Protein AF-0000000075261662 (afdb_homodimer)

pLDDT: mean 90.04, std 18.65, range [27.53, 98.94]

Foldseek 3Di:
DLVVVVLLVQLQVLLPAAQADDPVSLVVVQVVLLVCLVPPPDDVSSVVLNVVCVVVPADRRGSLRRNLSSLVSVQVVCVVVVHDRDDSVVSSVVRHPPDPDPPPVPPPVPPDD/DLVVVVLLVQLQVLLPAAQADDPVSLVVVQVVLLVCLVPPPDDVSSVVLNVVCVVVPADRRGSLRRNLSSLVSVQVVCVVVVHDRDDSPVSSVVRHPPDPDPPPVPPPPPPDD

Radius of gyration: 19.06 Å; Cα contacts (8 Å, |Δi|>4): 257; chains: 2; bounding box: 36×75×56 Å

Structure (mmCIF, N/CA/C/O backbone):
data_AF-0000000075261662-model_v1
#
loop_
_entity.id
_entity.type
_entity.pdbx_description
1 polymer 'Sulfhydryl oxidase'
#
loop_
_atom_site.group_PDB
_atom_site.id
_atom_site.type_symbol
_atom_site.label_atom_id
_atom_site.label_alt_id
_atom_site.label_comp_id
_atom_site.label_asym_id
_atom_site.label_entity_id
_atom_site.label_seq_id
_atom_site.pdbx_PDB_ins_code
_atom_site.Cartn_x
_atom_site.Cartn_y
_atom_site.Cartn_z
_atom_site.occupancy
_atom_site.B_iso_or_equiv
_atom_site.auth_seq_id
_atom_site.auth_comp_id
_atom_site.auth_asym_id
_atom_site.auth_atom_id
_atom_site.pdbx_PDB_model_num
ATOM 1 N N . GLU A 1 1 ? -12.969 -5.566 0.083 1 89.44 1 GLU A N 1
ATOM 2 C CA . GLU A 1 1 ? -12.547 -5.535 -1.314 1 89.44 1 GLU A CA 1
ATOM 3 C C . GLU A 1 1 ? -11.18 -4.879 -1.464 1 89.44 1 GLU A C 1
ATOM 5 O O . GLU A 1 1 ? -10.852 -3.939 -0.736 1 89.44 1 GLU A O 1
ATOM 10 N N . LEU A 1 2 ? -10.383 -5.406 -2.322 1 93.06 2 LEU A N 1
ATOM 11 C CA . LEU A 1 2 ? -9.008 -4.977 -2.557 1 93.06 2 LEU A CA 1
ATOM 12 C C . LEU A 1 2 ? -8.945 -3.477 -2.814 1 93.06 2 LEU A C 1
ATOM 14 O O . LEU A 1 2 ? -8.172 -2.762 -2.17 1 93.06 2 LEU A O 1
ATOM 18 N N . GLY A 1 3 ? -9.797 -3.004 -3.729 1 94.19 3 GLY A N 1
ATOM 19 C CA . GLY A 1 3 ? -9.805 -1.594 -4.082 1 94.19 3 GLY A CA 1
ATOM 20 C C . GLY A 1 3 ? -10.016 -0.679 -2.891 1 94.19 3 GLY A C 1
ATOM 21 O O . GLY A 1 3 ? -9.242 0.261 -2.68 1 94.19 3 GLY A O 1
ATOM 22 N N . ARG A 1 4 ? -10.992 -0.943 -2.143 1 93.94 4 ARG A N 1
ATOM 23 C CA . ARG A 1 4 ? -11.32 -0.12 -0.983 1 93.94 4 ARG A CA 1
ATOM 24 C C . ARG A 1 4 ? -10.188 -0.145 0.039 1 93.94 4 ARG A C 1
ATOM 26 O O . ARG A 1 4 ? -9.836 0.89 0.607 1 93.94 4 ARG A O 1
ATOM 33 N N . ALA A 1 5 ? -9.695 -1.295 0.311 1 95.25 5 ALA A N 1
ATOM 34 C CA . ALA A 1 5 ? -8.586 -1.427 1.25 1 95.25 5 ALA A CA 1
ATOM 35 C C . ALA A 1 5 ? -7.371 -0.628 0.781 1 95.25 5 ALA A C 1
ATOM 37 O O . ALA A 1 5 ? -6.734 0.069 1.574 1 95.25 5 ALA A O 1
ATOM 38 N N . THR A 1 6 ? -7.078 -0.679 -0.487 1 97.5 6 THR A N 1
ATOM 39 C CA . THR A 1 6 ? -5.906 -0.022 -1.056 1 97.5 6 THR A CA 1
ATOM 40 C C . THR A 1 6 ? -6.055 1.496 -0.992 1 97.5 6 THR A C 1
ATOM 42 O O . THR A 1 6 ? -5.125 2.199 -0.595 1 97.5 6 THR A O 1
ATOM 45 N N . TRP A 1 7 ? -7.227 2.012 -1.305 1 97.69 7 TRP A N 1
ATOM 46 C CA . TRP A 1 7 ? -7.445 3.453 -1.262 1 97.69 7 TRP A CA 1
ATOM 47 C C . TRP A 1 7 ? -7.359 3.975 0.169 1 97.69 7 TRP A C 1
ATOM 49 O O . TRP A 1 7 ? -6.816 5.055 0.41 1 97.69 7 TRP A O 1
ATOM 59 N N . LYS A 1 8 ? -7.941 3.211 1.085 1 96.44 8 LYS A N 1
ATOM 60 C CA . LYS A 1 8 ? -7.832 3.605 2.486 1 96.44 8 LYS A CA 1
ATOM 61 C C . LYS A 1 8 ? -6.371 3.756 2.902 1 96.44 8 LYS A C 1
ATOM 63 O O . LYS A 1 8 ? -6.004 4.73 3.559 1 96.44 8 LYS A O 1
ATOM 68 N N . PHE A 1 9 ? -5.539 2.836 2.578 1 97.5 9 PHE A N 1
ATOM 69 C CA . PHE A 1 9 ? -4.113 2.875 2.889 1 97.5 9 PHE A CA 1
ATOM 70 C C . PHE A 1 9 ? -3.455 4.094 2.25 1 97.5 9 PHE A C 1
ATOM 72 O O . PHE A 1 9 ? -2.781 4.867 2.932 1 97.5 9 PHE A O 1
ATOM 79 N N . LEU A 1 10 ? -3.697 4.258 0.954 1 98.56 10 LEU A N 1
ATOM 80 C CA . LEU A 1 10 ? -3.023 5.32 0.217 1 98.56 10 LEU A CA 1
ATOM 81 C C . LEU A 1 10 ? -3.438 6.691 0.74 1 98.56 10 LEU A C 1
ATOM 83 O O . LEU A 1 10 ? -2.588 7.562 0.956 1 98.56 10 LEU A O 1
ATOM 87 N N . HIS A 1 11 ? -4.734 6.906 0.949 1 98.38 11 HIS A N 1
ATOM 88 C CA . HIS A 1 11 ? -5.199 8.203 1.438 1 98.38 11 HIS A CA 1
ATOM 89 C C . HIS A 1 11 ? -4.684 8.477 2.846 1 98.38 11 HIS A C 1
ATOM 91 O O . HIS A 1 11 ? -4.348 9.609 3.178 1 98.38 11 HIS A O 1
ATOM 97 N N . THR A 1 12 ? -4.691 7.488 3.699 1 97.88 12 THR A N 1
ATOM 98 C CA . THR A 1 12 ? -4.16 7.672 5.047 1 97.88 12 THR A CA 1
ATOM 99 C C . THR A 1 12 ? -2.674 8.016 4.996 1 97.88 12 THR A C 1
ATOM 101 O O . THR A 1 12 ? -2.207 8.883 5.742 1 97.88 12 THR A O 1
ATOM 104 N N . MET A 1 13 ? -1.946 7.305 4.176 1 98.19 13 MET A N 1
ATOM 105 C CA . MET A 1 13 ? -0.528 7.605 4.004 1 98.19 13 MET A CA 1
ATOM 106 C C . MET A 1 13 ? -0.323 9.07 3.623 1 98.19 13 MET A C 1
ATOM 108 O O . MET A 1 13 ? 0.539 9.75 4.188 1 98.19 13 MET A O 1
ATOM 112 N N . MET A 1 14 ? -1.147 9.555 2.67 1 98.5 14 MET A N 1
ATOM 113 C CA . MET A 1 14 ? -1.02 10.945 2.258 1 98.5 14 MET A CA 1
ATOM 114 C C . MET A 1 14 ? -1.381 11.891 3.404 1 98.5 14 MET A C 1
ATOM 116 O O . MET A 1 14 ? -0.777 12.953 3.553 1 98.5 14 MET A O 1
ATOM 120 N N . ALA A 1 15 ? -2.34 11.484 4.184 1 97.31 15 ALA A N 1
ATOM 121 C CA . ALA A 1 15 ? -2.814 12.32 5.281 1 97.31 15 ALA A CA 1
ATOM 122 C C . ALA A 1 15 ? -1.746 12.469 6.359 1 97.31 15 ALA A C 1
ATOM 124 O O . ALA A 1 15 ? -1.813 13.375 7.191 1 97.31 15 ALA A O 1
ATOM 125 N N . ARG A 1 16 ? -0.769 11.594 6.336 1 96.81 16 ARG A N 1
ATOM 126 C CA . ARG A 1 16 ? 0.278 11.625 7.352 1 96.81 16 ARG A CA 1
ATOM 127 C C . ARG A 1 16 ? 1.611 12.055 6.754 1 96.81 16 ARG A C 1
ATOM 129 O O . ARG A 1 16 ? 2.639 12.039 7.434 1 96.81 16 ARG A O 1
ATOM 136 N N . TYR A 1 17 ? 1.586 12.352 5.465 1 97.38 17 TYR A N 1
ATOM 137 C CA . TYR A 1 17 ? 2.758 12.883 4.781 1 97.38 17 TYR A CA 1
ATOM 138 C C . TYR A 1 17 ? 3.168 14.227 5.375 1 97.38 17 TYR A C 1
ATOM 140 O O . TYR A 1 17 ? 2.318 15.008 5.812 1 97.38 17 TYR A O 1
ATOM 148 N N . PRO A 1 18 ? 4.5 14.477 5.426 1 97.38 18 PRO A N 1
ATOM 149 C CA . PRO A 1 18 ? 4.941 15.742 6.027 1 97.38 18 PRO A CA 1
ATOM 150 C C . PRO A 1 18 ? 4.355 16.969 5.324 1 97.38 18 PRO A C 1
ATOM 152 O O . PRO A 1 18 ? 4.219 16.969 4.102 1 97.38 18 PRO A O 1
ATOM 155 N N . GLU A 1 19 ? 4.082 18 6.102 1 97.88 19 GLU A N 1
ATOM 156 C CA . GLU A 1 19 ? 3.627 19.266 5.531 1 97.88 19 GLU A CA 1
ATOM 157 C C . GLU A 1 19 ? 4.703 19.891 4.652 1 97.88 19 GLU A C 1
ATOM 159 O O . GLU A 1 19 ? 4.398 20.5 3.629 1 97.88 19 GLU A O 1
ATOM 164 N N . LYS A 1 20 ? 5.926 19.812 5.18 1 98.38 20 LYS A N 1
ATOM 165 C CA . LYS A 1 20 ? 7.105 20.297 4.469 1 98.38 20 LYS A CA 1
ATOM 166 C C . LYS A 1 20 ? 8.133 19.188 4.281 1 98.38 20 LYS A C 1
ATOM 168 O O . LYS A 1 20 ? 9.141 19.141 4.988 1 98.38 20 LYS A O 1
ATOM 173 N N . PRO A 1 21 ? 7.922 18.406 3.248 1 98.56 21 PRO A N 1
ATOM 174 C CA . PRO A 1 21 ? 8.812 17.266 3.043 1 98.56 21 PRO A CA 1
ATOM 175 C C . PRO A 1 21 ? 10.211 17.672 2.576 1 98.56 21 PRO A C 1
ATOM 177 O O . PRO A 1 21 ? 10.352 18.656 1.85 1 98.56 21 PRO A O 1
ATOM 180 N N . SER A 1 22 ? 11.156 16.922 3.02 1 98.56 22 SER A N 1
ATOM 181 C CA . SER A 1 22 ? 12.508 17.062 2.484 1 98.56 22 SER A CA 1
ATOM 182 C C . SER A 1 22 ? 12.594 16.531 1.055 1 98.56 22 SER A C 1
ATOM 184 O O . SER A 1 22 ? 11.648 15.914 0.56 1 98.56 22 SER A O 1
ATOM 186 N N . LYS A 1 23 ? 13.734 16.812 0.424 1 98.56 23 LYS A N 1
ATOM 187 C CA . LYS A 1 23 ? 13.961 16.281 -0.922 1 98.56 23 LYS A CA 1
ATOM 188 C C . LYS A 1 23 ? 13.891 14.766 -0.945 1 98.56 23 LYS A C 1
ATOM 190 O O . LYS A 1 23 ? 13.352 14.172 -1.882 1 98.56 23 LYS A O 1
ATOM 195 N N . GLU A 1 24 ? 14.414 14.156 0.052 1 98.44 24 GLU A N 1
ATOM 196 C CA . GLU A 1 24 ? 14.43 12.703 0.135 1 98.44 24 GLU A CA 1
ATOM 197 C C . GLU A 1 24 ? 13.016 12.148 0.308 1 98.44 24 GLU A C 1
ATOM 199 O O . GLU A 1 24 ? 12.656 11.141 -0.302 1 98.44 24 GLU A O 1
ATOM 204 N N . GLU A 1 25 ? 12.273 12.797 1.135 1 98.44 25 GLU A N 1
ATOM 205 C CA . GLU A 1 25 ? 10.891 12.375 1.347 1 98.44 25 GLU A CA 1
ATOM 206 C C . GLU A 1 25 ? 10.07 12.523 0.07 1 98.44 25 GLU A C 1
ATOM 208 O O . GLU A 1 25 ? 9.234 11.672 -0.241 1 98.44 25 GLU A O 1
ATOM 213 N N . ARG A 1 26 ? 10.273 13.547 -0.655 1 98.81 26 ARG A N 1
ATOM 214 C CA . ARG A 1 26 ? 9.594 13.773 -1.925 1 98.81 26 ARG A CA 1
ATOM 215 C C . ARG A 1 26 ? 9.914 12.672 -2.928 1 98.81 26 ARG A C 1
ATOM 217 O O . ARG A 1 26 ? 9.016 12.141 -3.584 1 98.81 26 ARG A O 1
ATOM 224 N N . LYS A 1 27 ? 11.164 12.375 -3.004 1 98.81 27 LYS A N 1
ATOM 225 C CA . LYS A 1 27 ? 11.586 11.305 -3.902 1 98.81 27 LYS A CA 1
ATOM 226 C C . LYS A 1 27 ? 10.992 9.969 -3.482 1 98.81 27 LYS A C 1
ATOM 228 O O . LYS A 1 27 ? 10.594 9.164 -4.332 1 98.81 27 LYS A O 1
ATOM 233 N N . SER A 1 28 ? 11.016 9.703 -2.176 1 98.69 28 SER A N 1
ATOM 234 C CA . SER A 1 28 ? 10.477 8.445 -1.66 1 98.69 28 SER A CA 1
ATOM 235 C C . SER A 1 28 ? 9.008 8.281 -2.031 1 98.69 28 SER A C 1
ATOM 237 O O . SER A 1 28 ? 8.586 7.211 -2.477 1 98.69 28 SER A O 1
ATOM 239 N N . LEU A 1 29 ? 8.219 9.336 -1.871 1 98.88 29 LEU A N 1
ATOM 240 C CA . LEU A 1 29 ? 6.805 9.25 -2.201 1 98.88 29 LEU A CA 1
ATOM 241 C C . LEU A 1 29 ? 6.605 9.055 -3.701 1 98.88 29 LEU A C 1
ATOM 243 O O . LEU A 1 29 ? 5.781 8.234 -4.121 1 98.88 29 LEU A O 1
ATOM 247 N N . HIS A 1 30 ? 7.328 9.805 -4.484 1 98.88 30 HIS A N 1
ATOM 248 C CA . HIS A 1 30 ? 7.25 9.641 -5.93 1 98.88 30 HIS A CA 1
ATOM 249 C C . HIS A 1 30 ? 7.566 8.203 -6.344 1 98.88 30 HIS A C 1
ATOM 251 O O . HIS A 1 30 ? 6.785 7.578 -7.066 1 98.88 30 HIS A O 1
ATOM 257 N N . ASP A 1 31 ? 8.688 7.734 -5.91 1 98.88 31 ASP A N 1
ATOM 258 C CA . ASP A 1 31 ? 9.117 6.395 -6.285 1 98.88 31 ASP A CA 1
ATOM 259 C C . ASP A 1 31 ? 8.125 5.34 -5.801 1 98.88 31 ASP A C 1
ATOM 261 O O . ASP A 1 31 ? 7.848 4.371 -6.508 1 98.88 31 ASP A O 1
ATOM 265 N N . PHE A 1 32 ? 7.594 5.492 -4.594 1 98.88 32 PHE A N 1
ATOM 266 C CA . PHE A 1 32 ? 6.617 4.566 -4.035 1 98.88 32 PHE A CA 1
ATOM 267 C C . PHE A 1 32 ? 5.395 4.461 -4.941 1 98.88 32 PHE A C 1
ATOM 269 O O . PHE A 1 32 ? 4.961 3.355 -5.277 1 98.88 32 PHE A O 1
ATOM 276 N N . MET A 1 33 ? 4.93 5.582 -5.395 1 98.94 33 MET A N 1
ATOM 277 C CA . MET A 1 33 ? 3.715 5.582 -6.199 1 98.94 33 MET A CA 1
ATOM 278 C C . MET A 1 33 ? 3.977 4.992 -7.582 1 98.94 33 MET A C 1
ATOM 280 O O . MET A 1 33 ? 3.109 4.328 -8.156 1 98.94 33 MET A O 1
ATOM 284 N N . MET A 1 34 ? 5.145 5.266 -8.117 1 98.69 34 MET A N 1
ATOM 285 C CA . MET A 1 34 ? 5.48 4.676 -9.406 1 98.69 34 MET A CA 1
ATOM 286 C C . MET A 1 34 ? 5.574 3.158 -9.305 1 98.69 34 MET A C 1
ATOM 288 O O . MET A 1 34 ? 5.055 2.441 -10.164 1 98.69 34 MET A O 1
ATOM 292 N N . LEU A 1 35 ? 6.23 2.682 -8.289 1 98.62 35 LEU A N 1
ATOM 293 C CA . LEU A 1 35 ? 6.324 1.242 -8.07 1 98.62 35 LEU A CA 1
ATOM 294 C C . LEU A 1 35 ? 4.953 0.646 -7.777 1 98.62 35 LEU A C 1
ATOM 296 O O . LEU A 1 35 ? 4.629 -0.445 -8.25 1 98.62 35 LEU A O 1
ATOM 300 N N . PHE A 1 36 ? 4.156 1.356 -6.984 1 98.75 36 PHE A N 1
ATOM 301 C CA . PHE A 1 36 ? 2.797 0.929 -6.68 1 98.75 36 PHE A CA 1
ATOM 302 C C . PHE A 1 36 ? 2.02 0.654 -7.961 1 98.75 36 PHE A C 1
ATOM 304 O O . PHE A 1 36 ? 1.341 -0.369 -8.078 1 98.75 36 PHE A O 1
ATOM 311 N N . SER A 1 37 ? 2.113 1.527 -8.922 1 98.31 37 SER A N 1
ATOM 312 C CA . SER A 1 37 ? 1.353 1.417 -10.164 1 98.31 37 SER A CA 1
ATOM 313 C C . SER A 1 37 ? 1.759 0.178 -10.953 1 98.31 37 SER A C 1
ATOM 315 O O . SER A 1 37 ? 0.969 -0.352 -11.742 1 98.31 37 SER A O 1
ATOM 317 N N . THR A 1 38 ? 2.934 -0.318 -10.727 1 97.06 38 THR A N 1
ATOM 318 C CA . THR A 1 38 ? 3.439 -1.485 -11.445 1 97.06 38 THR A CA 1
ATOM 319 C C . THR A 1 38 ? 3.096 -2.77 -10.695 1 97.06 38 THR A C 1
ATOM 321 O O . THR A 1 38 ? 2.896 -3.818 -11.312 1 97.06 38 THR A O 1
ATOM 324 N N . LEU A 1 39 ? 3 -2.688 -9.398 1 97.75 39 LEU A N 1
ATOM 325 C CA . LEU A 1 39 ? 2.926 -3.881 -8.562 1 97.75 39 LEU A CA 1
ATOM 326 C C . LEU A 1 39 ? 1.497 -4.129 -8.094 1 97.75 39 LEU A C 1
ATOM 328 O O . LEU A 1 39 ? 1.208 -5.164 -7.492 1 97.75 39 LEU A O 1
ATOM 332 N N . TYR A 1 40 ? 0.544 -3.162 -8.375 1 97.94 40 TYR A N 1
ATOM 333 C CA . TYR A 1 40 ? -0.84 -3.367 -7.965 1 97.94 40 TYR A CA 1
ATOM 334 C C . TYR A 1 40 ? -1.39 -4.672 -8.531 1 97.94 40 TYR A C 1
ATOM 336 O O . TYR A 1 40 ? -1.148 -5 -9.695 1 97.94 40 TYR A O 1
ATOM 344 N N . PRO A 1 41 ? -2.102 -5.426 -7.801 1 96.19 41 PRO A N 1
ATOM 345 C CA . PRO A 1 41 ? -2.369 -6.836 -8.094 1 96.19 41 PRO A CA 1
ATOM 346 C C . PRO A 1 41 ? -3.461 -7.023 -9.148 1 96.19 41 PRO A C 1
ATOM 348 O O . PRO A 1 41 ? -3.713 -8.148 -9.586 1 96.19 41 PRO A O 1
ATOM 351 N N . CYS A 1 42 ? -4.051 -6.133 -9.641 1 94.31 42 CYS A N 1
ATOM 352 C CA . CYS A 1 42 ? -5.008 -6.219 -10.734 1 94.31 42 CYS A CA 1
ATOM 353 C C . CYS A 1 42 ? -4.398 -5.715 -12.031 1 94.31 42 CYS A C 1
ATOM 355 O O . CYS A 1 42 ? -4.141 -4.52 -12.18 1 94.31 42 CYS A O 1
ATOM 357 N N . GLY A 1 43 ? -4.199 -6.617 -12.938 1 92.38 43 GLY A N 1
ATOM 358 C CA . GLY A 1 43 ? -3.457 -6.305 -14.148 1 92.38 43 GLY A CA 1
ATOM 359 C C . GLY A 1 43 ? -4.023 -5.117 -14.906 1 92.38 43 GLY A C 1
ATOM 360 O O . GLY A 1 43 ? -3.318 -4.137 -15.156 1 92.38 43 GLY A O 1
ATOM 361 N N . GLU A 1 44 ? -5.293 -5.184 -15.227 1 94.31 44 GLU A N 1
ATOM 362 C CA . GLU A 1 44 ? -5.902 -4.098 -15.992 1 94.31 44 GLU A CA 1
ATOM 363 C C . GLU A 1 44 ? -5.957 -2.811 -15.172 1 94.31 44 GLU A C 1
ATOM 365 O O . GLU A 1 44 ? -5.828 -1.715 -15.719 1 94.31 44 GLU A O 1
ATOM 370 N N . CYS A 1 45 ? -6.152 -2.906 -13.859 1 96.12 45 CYS A N 1
ATOM 371 C CA . CYS A 1 45 ? -6.137 -1.747 -12.977 1 96.12 45 CYS A CA 1
ATOM 372 C C . CYS A 1 45 ? -4.754 -1.113 -12.93 1 96.12 45 CYS A C 1
ATOM 374 O O . CYS A 1 45 ? -4.621 0.108 -13.023 1 96.12 45 CYS A O 1
ATOM 376 N N . ALA A 1 46 ? -3.791 -1.971 -12.805 1 96.81 46 ALA A N 1
ATOM 377 C CA . ALA A 1 46 ? -2.406 -1.509 -12.758 1 96.81 46 ALA A CA 1
ATOM 378 C C . ALA A 1 46 ? -2.018 -0.79 -14.047 1 96.81 46 ALA A C 1
ATOM 380 O O . ALA A 1 46 ? -1.408 0.281 -14.008 1 96.81 46 ALA A O 1
ATOM 381 N N . ASN A 1 47 ? -2.375 -1.4 -15.117 1 97 47 ASN A N 1
ATOM 382 C CA . ASN A 1 47 ? -2.068 -0.796 -16.406 1 97 47 ASN A CA 1
ATOM 383 C C . ASN A 1 47 ? -2.725 0.573 -16.562 1 97 47 ASN A C 1
ATOM 385 O O . ASN A 1 47 ? -2.08 1.533 -16.984 1 97 47 ASN A O 1
ATOM 389 N N . HIS A 1 48 ? -3.951 0.602 -16.281 1 97.69 48 HIS A N 1
ATOM 390 C CA . HIS A 1 48 ? -4.668 1.87 -16.359 1 97.69 48 HIS A CA 1
ATOM 391 C C . HIS A 1 48 ? -4.043 2.912 -15.445 1 97.69 48 HIS A C 1
ATOM 393 O O . HIS A 1 48 ? -3.83 4.059 -15.852 1 97.69 48 HIS A O 1
ATOM 399 N N . PHE A 1 49 ? -3.779 2.57 -14.242 1 98.31 49 PHE A N 1
ATOM 400 C CA . PHE A 1 49 ? -3.25 3.516 -13.266 1 98.31 49 PHE A CA 1
ATOM 401 C C . PHE A 1 49 ? -1.846 3.963 -13.648 1 98.31 49 PHE A C 1
ATOM 403 O O . PHE A 1 49 ? -1.477 5.121 -13.438 1 98.31 49 PHE A O 1
ATOM 410 N N . ASN A 1 50 ? -1.073 3.031 -14.117 1 98.12 50 ASN A N 1
ATOM 411 C CA . ASN A 1 50 ? 0.269 3.377 -14.57 1 98.12 50 ASN A CA 1
ATOM 412 C C . ASN A 1 50 ? 0.234 4.441 -15.664 1 98.12 50 ASN A C 1
ATOM 414 O O . ASN A 1 50 ? 1.046 5.367 -15.664 1 98.12 50 ASN A O 1
ATOM 418 N N . LYS A 1 51 ? -0.636 4.324 -16.594 1 98.25 51 LYS A N 1
ATOM 419 C CA . LYS A 1 51 ? -0.791 5.34 -17.625 1 98.25 51 LYS A CA 1
ATOM 420 C C . LYS A 1 51 ? -1.185 6.684 -17.016 1 98.25 51 LYS A C 1
ATOM 422 O O . LYS A 1 51 ? -0.658 7.727 -17.422 1 98.25 51 LYS A O 1
ATOM 427 N N . LEU A 1 52 ? -2.092 6.668 -16.094 1 98.38 52 LEU A N 1
ATOM 428 C CA . LEU A 1 52 ? -2.553 7.883 -15.438 1 98.38 52 LEU A CA 1
ATOM 429 C C . LEU A 1 52 ? -1.396 8.602 -14.75 1 98.38 52 LEU A C 1
ATOM 431 O O . LEU A 1 52 ? -1.185 9.797 -1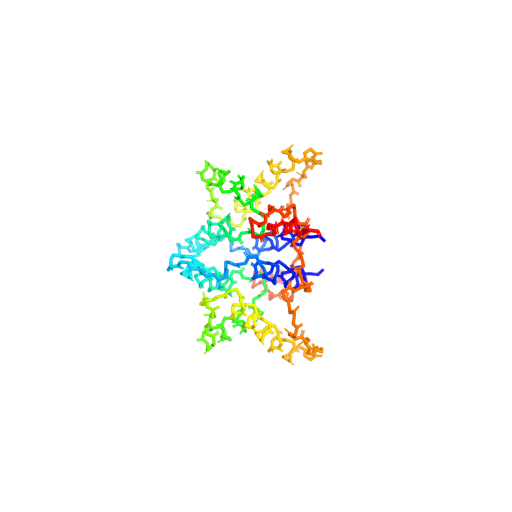4.961 1 98.38 52 LEU A O 1
ATOM 435 N N . ILE A 1 53 ? -0.625 7.863 -14 1 98.31 53 ILE A N 1
ATOM 436 C CA . ILE A 1 53 ? 0.372 8.508 -13.148 1 98.31 53 ILE A CA 1
ATOM 437 C C . ILE A 1 53 ? 1.567 8.938 -14 1 98.31 53 ILE A C 1
ATOM 439 O O . ILE A 1 53 ? 2.346 9.805 -13.586 1 98.31 53 ILE A O 1
ATOM 443 N N . THR A 1 54 ? 1.772 8.258 -15.102 1 98.31 54 THR A N 1
ATOM 444 C CA . THR A 1 54 ? 2.795 8.711 -16.047 1 98.31 54 THR A CA 1
ATOM 445 C C . THR A 1 54 ? 2.408 10.047 -16.672 1 98.31 54 THR A C 1
ATOM 447 O O . THR A 1 54 ? 3.266 10.898 -16.906 1 98.31 54 THR A O 1
ATOM 450 N N . THR A 1 55 ? 1.157 10.195 -16.953 1 98.5 55 THR A N 1
ATOM 451 C CA . THR A 1 55 ? 0.632 11.438 -17.516 1 98.5 55 THR A CA 1
ATOM 452 C C . THR A 1 55 ? 0.545 12.523 -16.453 1 98.5 55 THR A C 1
ATOM 454 O O . THR A 1 55 ? 0.814 13.695 -16.719 1 98.5 55 THR A O 1
ATOM 457 N N . TYR A 1 56 ? 0.139 12.172 -15.297 1 98.69 56 TYR A N 1
ATOM 458 C CA . TYR A 1 56 ? 0.002 13.055 -14.141 1 98.69 56 TYR A CA 1
ATOM 459 C C . TYR A 1 56 ? 0.836 12.562 -12.969 1 98.69 56 TYR A C 1
ATOM 461 O O . TYR A 1 56 ? 0.3 12 -12.016 1 98.69 56 TYR A O 1
ATOM 469 N N . PRO A 1 57 ? 2.074 12.898 -12.938 1 98.75 57 PRO A N 1
ATOM 470 C CA . PRO A 1 57 ? 2.955 12.336 -11.914 1 98.75 57 PRO A CA 1
ATOM 471 C C . PRO A 1 57 ? 2.584 12.789 -10.5 1 98.75 57 PRO A C 1
ATOM 473 O O . PRO A 1 57 ? 1.963 13.836 -10.328 1 98.75 57 PRO A O 1
ATOM 476 N N . PRO A 1 58 ? 2.992 12 -9.531 1 98.88 58 PRO A N 1
ATOM 477 C CA . PRO A 1 58 ? 2.684 12.352 -8.141 1 98.88 58 PRO A CA 1
ATOM 478 C C . PRO A 1 58 ? 3.156 13.758 -7.77 1 98.88 58 PRO A C 1
ATOM 480 O O . PRO A 1 58 ? 4.254 14.164 -8.156 1 98.88 58 PRO A O 1
ATOM 483 N N . GLN A 1 59 ? 2.326 14.461 -7.156 1 98.88 59 GLN A N 1
ATOM 484 C CA . GLN A 1 59 ? 2.699 15.75 -6.57 1 98.88 59 GLN A CA 1
ATOM 485 C C . GLN A 1 59 ? 3.17 15.578 -5.129 1 98.88 59 GLN A C 1
ATOM 487 O O . GLN A 1 59 ? 2.4 15.156 -4.262 1 98.88 59 GLN A O 1
ATOM 492 N N . THR A 1 60 ? 4.422 15.969 -4.809 1 98.88 60 THR A N 1
ATOM 493 C CA . THR A 1 60 ? 5.031 15.555 -3.553 1 98.88 60 THR A CA 1
ATOM 494 C C . THR A 1 60 ? 5.5 16.766 -2.748 1 98.88 60 THR A C 1
ATOM 496 O O . THR A 1 60 ? 6.242 16.609 -1.774 1 98.88 60 THR A O 1
ATOM 499 N N . SER A 1 61 ? 5.117 17.906 -3.189 1 98.75 61 SER A N 1
ATOM 500 C CA . SER A 1 61 ? 5.711 19.109 -2.631 1 98.75 61 SER A CA 1
ATOM 501 C C . SER A 1 61 ? 5.199 19.375 -1.219 1 98.75 61 SER A C 1
ATOM 503 O O . SER A 1 61 ? 5.805 20.141 -0.47 1 98.75 61 SER A O 1
ATOM 505 N N . SER A 1 62 ? 4.074 18.859 -0.829 1 98.56 62 SER A N 1
ATOM 506 C CA . SER A 1 62 ? 3.484 19.031 0.497 1 98.56 62 SER A CA 1
ATOM 507 C C . SER A 1 62 ? 2.428 17.953 0.763 1 98.56 62 SER A C 1
ATOM 509 O O . SER A 1 62 ? 1.974 17.281 -0.162 1 98.56 62 SER A O 1
ATOM 511 N N . ARG A 1 63 ? 2.031 17.844 2.037 1 98.06 63 ARG A N 1
ATOM 512 C CA . ARG A 1 63 ? 0.936 16.969 2.422 1 98.06 63 ARG A CA 1
ATOM 513 C C . ARG A 1 63 ? -0.339 17.312 1.657 1 98.06 63 ARG A C 1
ATOM 515 O O . ARG A 1 63 ? -1.018 16.422 1.143 1 98.06 63 ARG A O 1
ATOM 522 N N . PHE A 1 64 ? -0.651 18.578 1.605 1 98 64 PHE A N 1
ATOM 523 C CA . PHE A 1 64 ? -1.852 19.047 0.918 1 98 64 PHE A CA 1
ATOM 524 C C . PHE A 1 64 ? -1.812 18.656 -0.557 1 98 64 PHE A C 1
ATOM 526 O O . PHE A 1 64 ? -2.77 18.094 -1.081 1 98 64 PHE A O 1
ATOM 533 N N . SER A 1 65 ? -0.667 18.938 -1.217 1 98.62 65 SER A N 1
ATOM 534 C CA . SER A 1 65 ? -0.522 18.672 -2.643 1 98.62 65 SER A CA 1
ATOM 535 C C . SER A 1 65 ? -0.633 17.172 -2.926 1 98.62 65 SER A C 1
ATOM 537 O O . SER A 1 65 ? -1.299 16.766 -3.879 1 98.62 65 SER A O 1
ATOM 539 N N . ALA A 1 66 ? 0.041 16.422 -2.115 1 98.81 66 ALA A N 1
ATOM 540 C CA . ALA A 1 66 ? 0.02 14.969 -2.283 1 98.81 66 ALA A CA 1
ATOM 541 C C . ALA A 1 66 ? -1.39 14.414 -2.094 1 98.81 66 ALA A C 1
ATOM 543 O O . ALA A 1 66 ? -1.855 13.602 -2.893 1 98.81 66 ALA A O 1
ATOM 544 N N . SER A 1 67 ? -2.088 14.867 -1.093 1 98.69 67 SER A N 1
ATOM 545 C CA . SER A 1 67 ? -3.438 14.406 -0.786 1 98.69 67 SER A CA 1
ATOM 546 C C . SER A 1 67 ? -4.414 14.781 -1.896 1 98.69 67 SER A C 1
ATOM 548 O O . SER A 1 67 ? -5.238 13.961 -2.303 1 98.69 67 SER A O 1
ATOM 550 N N . GLN A 1 68 ? -4.328 15.977 -2.355 1 98.75 68 GLN A N 1
ATOM 551 C CA . GLN A 1 68 ? -5.211 16.422 -3.426 1 98.75 68 GLN A CA 1
ATOM 552 C C . GLN A 1 68 ? -4.941 15.664 -4.719 1 98.75 68 GLN A C 1
ATOM 554 O O . GLN A 1 68 ? -5.875 15.305 -5.441 1 98.75 68 GLN A O 1
ATOM 559 N N . TRP A 1 69 ? -3.668 15.508 -5.039 1 98.88 69 TRP A N 1
ATOM 560 C CA . TRP A 1 69 ? -3.297 14.734 -6.219 1 98.88 69 TRP A CA 1
ATOM 561 C C . TRP A 1 69 ? -3.895 13.336 -6.168 1 98.88 69 TRP A C 1
ATOM 563 O O . TRP A 1 69 ? -4.516 12.875 -7.133 1 98.88 69 TRP A O 1
ATOM 573 N N . LEU A 1 70 ? -3.705 12.648 -5.023 1 98.88 70 LEU A N 1
ATOM 574 C CA . LEU A 1 70 ? -4.215 11.281 -4.918 1 98.88 70 LEU A CA 1
ATOM 575 C C . LEU A 1 70 ? -5.734 11.258 -5.066 1 98.88 70 LEU A C 1
ATOM 577 O O . LEU A 1 70 ? -6.285 10.344 -5.688 1 98.88 70 LEU A O 1
ATOM 581 N N . CYS A 1 71 ? -6.414 12.188 -4.445 1 98.81 71 CYS A N 1
ATOM 582 C CA . CYS A 1 71 ? -7.867 12.266 -4.574 1 98.81 71 CYS A CA 1
ATOM 583 C C . CYS A 1 71 ? -8.273 12.445 -6.031 1 98.81 71 CYS A C 1
ATOM 585 O O . CYS A 1 71 ? -9.227 11.82 -6.496 1 98.81 71 CYS A O 1
ATOM 587 N N . ALA A 1 72 ? -7.582 13.281 -6.793 1 98.69 72 ALA A N 1
ATOM 588 C CA . ALA A 1 72 ? -7.867 13.477 -8.211 1 98.69 72 ALA A CA 1
ATOM 589 C C . ALA A 1 72 ? -7.668 12.18 -8.992 1 98.69 72 ALA A C 1
ATOM 591 O O . ALA A 1 72 ? -8.492 11.828 -9.844 1 98.69 72 ALA A O 1
ATOM 592 N N . MET A 1 73 ? -6.555 11.5 -8.734 1 98.69 73 MET A N 1
ATOM 593 C CA . MET A 1 73 ? -6.297 10.227 -9.398 1 98.69 73 MET A CA 1
ATOM 594 C C . MET A 1 73 ? -7.391 9.211 -9.07 1 98.69 73 MET A C 1
ATOM 596 O O . MET A 1 73 ? -7.836 8.469 -9.945 1 98.69 73 MET A O 1
ATOM 600 N N . HIS A 1 74 ? -7.789 9.148 -7.727 1 98.56 74 HIS A N 1
ATOM 601 C CA . HIS A 1 74 ? -8.875 8.273 -7.301 1 98.56 74 HIS A CA 1
ATOM 602 C C . HIS A 1 74 ? -10.148 8.555 -8.086 1 98.56 74 HIS A C 1
ATOM 604 O O . HIS A 1 74 ? -10.844 7.629 -8.508 1 98.56 74 HIS A O 1
ATOM 610 N N . ASN A 1 75 ? -10.445 9.805 -8.328 1 98.69 75 ASN A N 1
ATOM 611 C CA . ASN A 1 75 ? -11.648 10.195 -9.047 1 98.69 75 ASN A CA 1
ATOM 612 C C . ASN A 1 75 ? -11.547 9.844 -10.531 1 98.69 75 ASN A C 1
ATOM 614 O O . ASN A 1 75 ? -12.555 9.516 -11.164 1 98.69 75 ASN A O 1
ATOM 618 N N . LYS A 1 76 ? -10.367 9.953 -11.109 1 98.62 76 LYS A N 1
ATOM 619 C CA . LYS A 1 76 ? -10.211 9.5 -12.492 1 98.62 76 LYS A CA 1
ATOM 620 C C . LYS A 1 76 ? -10.492 8.008 -12.617 1 98.62 76 LYS A C 1
ATOM 622 O O . LYS A 1 76 ? -11.094 7.566 -13.602 1 98.62 76 LYS A O 1
ATOM 627 N N . VAL A 1 77 ? -10.039 7.219 -11.648 1 98.19 77 VAL A N 1
ATOM 628 C CA . VAL A 1 77 ? -10.328 5.789 -11.625 1 98.19 77 VAL A CA 1
ATOM 629 C C . VAL A 1 77 ? -11.828 5.574 -11.453 1 98.19 77 VAL A C 1
ATOM 631 O O . VAL A 1 77 ? -12.422 4.73 -12.125 1 98.19 77 VAL A O 1
ATOM 634 N N . ASN A 1 78 ? -12.477 6.355 -10.516 1 98.06 78 ASN A N 1
ATOM 635 C CA . ASN A 1 78 ? -13.922 6.273 -10.32 1 98.06 78 ASN A CA 1
ATOM 636 C C . ASN A 1 78 ? -14.68 6.555 -11.617 1 98.06 78 ASN A C 1
ATOM 638 O O . ASN A 1 78 ? -15.648 5.867 -11.938 1 98.06 78 ASN A O 1
ATOM 642 N N . GLU A 1 79 ? -14.289 7.547 -12.273 1 98.12 79 GLU A N 1
ATOM 643 C CA . GLU A 1 79 ? -14.93 7.895 -13.547 1 98.12 79 GLU A CA 1
ATOM 644 C C . GLU A 1 79 ? -14.875 6.73 -14.523 1 98.12 79 GLU A C 1
ATOM 646 O O . GLU A 1 79 ? -15.891 6.375 -15.133 1 98.12 79 GLU A O 1
ATOM 651 N N . ARG A 1 80 ? -13.727 6.191 -14.656 1 96.56 80 ARG A N 1
ATOM 652 C CA . ARG A 1 80 ? -13.555 5.047 -15.547 1 96.56 80 ARG A CA 1
ATOM 653 C C . ARG A 1 80 ? -14.477 3.898 -15.148 1 96.56 80 ARG A C 1
ATOM 655 O O . ARG A 1 80 ? -15.031 3.215 -16.016 1 96.56 80 ARG A O 1
ATOM 662 N N . LEU A 1 81 ? -14.664 3.627 -13.875 1 96.12 81 LEU A N 1
ATOM 663 C CA . LEU A 1 81 ? -15.445 2.51 -13.352 1 96.12 81 LEU A CA 1
ATOM 664 C C . LEU A 1 81 ? -16.906 2.9 -13.18 1 96.12 81 LEU A C 1
ATOM 666 O O . LEU A 1 81 ? -17.703 2.117 -12.656 1 96.12 81 LEU A O 1
ATOM 670 N N . LYS A 1 82 ? -17.266 4.164 -13.586 1 97.5 82 LYS A N 1
ATOM 671 C CA . LYS A 1 82 ? -18.625 4.688 -13.477 1 97.5 82 LYS A CA 1
ATOM 672 C C . LYS A 1 82 ? -19.094 4.68 -12.031 1 97.5 82 LYS A C 1
ATOM 674 O O . LYS A 1 82 ? -20.234 4.289 -11.75 1 97.5 82 LYS A O 1
ATOM 679 N N . LYS A 1 83 ? -18.203 4.945 -11.164 1 97.5 83 LYS A N 1
ATOM 680 C CA . LYS A 1 83 ? -18.5 5.133 -9.742 1 97.5 83 LYS A CA 1
ATOM 681 C C . LYS A 1 83 ? -18.641 6.609 -9.398 1 97.5 83 LYS A C 1
ATOM 683 O O . LYS A 1 83 ? -18.203 7.477 -10.164 1 97.5 83 LYS A O 1
ATOM 688 N N . PRO A 1 84 ? -19.234 6.906 -8.281 1 97.56 84 PRO A N 1
ATOM 689 C CA . PRO A 1 84 ? -19.406 8.312 -7.906 1 97.56 84 PRO A CA 1
ATOM 690 C C . PRO A 1 84 ? -18.094 9.023 -7.648 1 97.56 84 PRO A C 1
ATOM 692 O O . PRO A 1 84 ? -17.141 8.406 -7.137 1 97.56 84 PRO A O 1
ATOM 695 N N . ILE A 1 85 ? -18.109 10.242 -7.98 1 97.56 85 ILE A N 1
ATOM 696 C CA . ILE A 1 85 ? -16.953 11.086 -7.715 1 97.56 85 ILE A CA 1
ATOM 697 C C . ILE A 1 85 ? -16.844 11.359 -6.215 1 97.56 85 ILE A C 1
ATOM 699 O O . ILE A 1 85 ? -17.859 11.617 -5.555 1 97.56 85 ILE A O 1
ATOM 703 N N . PHE A 1 86 ? -15.68 11.234 -5.766 1 95.5 86 PHE A N 1
ATOM 704 C CA . PHE A 1 86 ? -15.391 11.484 -4.355 1 95.5 86 PHE A CA 1
ATOM 705 C C . PHE A 1 86 ? -15.086 12.953 -4.113 1 95.5 86 PHE A C 1
ATOM 707 O O . PHE A 1 86 ? -14.406 13.594 -4.918 1 95.5 86 PHE A O 1
ATOM 714 N N . ASP A 1 87 ? -15.648 13.578 -3.047 1 96.56 87 ASP A N 1
ATOM 715 C CA . ASP A 1 87 ? -15.375 14.961 -2.676 1 96.56 87 ASP A CA 1
ATOM 716 C C . ASP A 1 87 ? -13.992 15.094 -2.043 1 96.56 87 ASP A C 1
ATOM 718 O O . ASP A 1 87 ? -13.766 14.617 -0.928 1 96.56 87 ASP A O 1
ATOM 722 N N . CYS A 1 88 ? -13.102 15.812 -2.594 1 97.44 88 CYS A N 1
ATOM 723 C CA . CYS A 1 88 ? -11.711 15.914 -2.156 1 97.44 88 CYS A CA 1
ATOM 724 C C . CYS A 1 88 ? -11.555 17.016 -1.111 1 97.44 88 CYS A C 1
ATOM 726 O O . CYS A 1 88 ? -10.461 17.203 -0.57 1 97.44 88 CYS A O 1
ATOM 728 N N . ASN A 1 89 ? -12.625 17.703 -0.803 1 95.88 89 ASN A N 1
ATOM 729 C CA . ASN A 1 89 ? -12.531 18.734 0.225 1 95.88 89 ASN A CA 1
ATOM 730 C C . ASN A 1 89 ? -12.195 18.141 1.589 1 95.88 89 ASN A C 1
ATOM 732 O O . ASN A 1 89 ? -12.82 17.172 2.02 1 95.88 89 ASN A O 1
ATOM 736 N N . ASP A 1 90 ? -11.203 18.703 2.35 1 93.81 90 ASP A N 1
ATOM 737 C CA . ASP A 1 90 ? -10.75 18.25 3.662 1 93.81 90 ASP A CA 1
ATOM 738 C C . ASP A 1 90 ? -10.406 16.766 3.643 1 93.81 90 ASP A C 1
ATOM 740 O O . ASP A 1 90 ? -10.766 16.031 4.566 1 93.81 90 ASP A O 1
ATOM 744 N N . ILE A 1 91 ? -9.867 16.312 2.598 1 95.19 91 ILE A N 1
ATOM 745 C CA . ILE A 1 91 ? -9.594 14.898 2.34 1 95.19 91 ILE A CA 1
ATOM 746 C C . ILE A 1 91 ? -8.695 14.336 3.438 1 95.19 91 ILE A C 1
ATOM 748 O O . ILE A 1 91 ? -8.859 13.188 3.855 1 95.19 91 ILE A O 1
ATOM 752 N N . GLU A 1 92 ? -7.844 15.117 3.971 1 92.44 92 GLU A N 1
ATOM 753 C CA . GLU A 1 92 ? -6.93 14.648 5.008 1 92.44 92 GLU A CA 1
ATOM 754 C C . GLU A 1 92 ? -7.691 14.203 6.25 1 92.44 92 GLU A C 1
ATOM 756 O O . GLU A 1 92 ? -7.289 13.25 6.922 1 92.44 92 GLU A O 1
ATOM 761 N N . SER A 1 93 ? -8.789 14.898 6.52 1 92.81 93 SER A N 1
ATOM 762 C CA . SER A 1 93 ? -9.57 14.625 7.715 1 92.81 93 SER A CA 1
ATOM 763 C C . SER A 1 93 ? -10.453 13.398 7.523 1 92.81 93 SER A C 1
ATOM 765 O O . SER A 1 93 ? -10.953 12.828 8.5 1 92.81 93 SER A O 1
ATOM 767 N N . LYS A 1 94 ? -10.625 12.977 6.344 1 93.75 94 LYS A N 1
ATOM 768 C CA . LYS A 1 94 ? -11.516 11.867 6.02 1 93.75 94 LYS A CA 1
ATOM 769 C C . LYS A 1 94 ? -10.805 10.523 6.188 1 93.75 94 LYS A C 1
ATOM 771 O O . LYS A 1 94 ? -11.445 9.477 6.215 1 93.75 94 LYS A O 1
ATOM 776 N N . TYR A 1 95 ? -9.5 10.609 6.316 1 93.12 95 TYR A N 1
ATOM 777 C CA . TYR A 1 95 ? -8.719 9.383 6.457 1 93.12 95 TYR A CA 1
ATOM 778 C C . TYR A 1 95 ? -7.777 9.477 7.656 1 93.12 95 TYR A C 1
ATOM 780 O O . TYR A 1 95 ? -6.555 9.445 7.496 1 93.12 95 TYR A O 1
ATOM 788 N N . PRO A 1 96 ? -8.391 9.469 8.781 1 88.06 96 PRO A N 1
ATOM 789 C CA . PRO A 1 96 ? -7.531 9.461 9.961 1 88.06 96 PRO A CA 1
ATOM 790 C C . PRO A 1 96 ? -6.77 8.148 10.125 1 88.06 96 PRO A C 1
ATOM 792 O O . PRO A 1 96 ? -7.293 7.082 9.789 1 88.06 96 PRO A O 1
ATOM 795 N N . CYS A 1 97 ? -5.602 8.156 10.594 1 82.88 97 CYS A N 1
ATOM 796 C CA . CYS A 1 97 ? -4.758 6.977 10.773 1 82.88 97 CYS A CA 1
ATOM 797 C C . CYS A 1 97 ? -5.301 6.086 11.883 1 82.88 97 CYS A C 1
ATOM 799 O O . CYS A 1 97 ? -5.188 4.859 11.812 1 82.88 97 CYS A O 1
ATOM 801 N N . GLY A 1 98 ? -6.055 6.707 12.766 1 82.44 98 GLY A N 1
ATOM 802 C CA . GLY A 1 98 ? -6.441 5.949 13.945 1 82.44 98 GLY A CA 1
ATOM 803 C C . GLY A 1 98 ? -5.266 5.555 14.812 1 82.44 98 GLY A C 1
ATOM 804 O O . GLY A 1 98 ? -5.379 4.66 15.656 1 82.44 98 GLY A O 1
ATOM 805 N N . CYS A 1 99 ? -4.152 6.129 14.508 1 79.25 99 CYS A N 1
ATOM 806 C CA . CYS A 1 99 ? -2.924 5.828 15.234 1 79.25 99 CYS A CA 1
ATOM 807 C C . CYS A 1 99 ? -2.654 6.883 16.297 1 79.25 99 CYS A C 1
ATOM 809 O O . CYS A 1 99 ? -3.262 7.953 16.297 1 79.25 99 CYS A O 1
ATOM 811 N N . ALA A 1 100 ? -1.966 6.465 17.375 1 66.62 100 ALA A N 1
ATOM 812 C CA . ALA A 1 100 ? -1.621 7.414 18.438 1 66.62 100 ALA A CA 1
ATOM 813 C C . ALA A 1 100 ? -0.874 8.617 17.875 1 66.62 100 ALA A C 1
ATOM 815 O O . ALA A 1 100 ? -0.041 8.469 16.969 1 66.62 100 ALA A O 1
ATOM 816 N N . THR A 1 101 ? -1.552 9.758 18 1 60.06 101 THR A N 1
ATOM 817 C CA . THR A 1 101 ? -0.956 11 17.516 1 60.06 101 THR A CA 1
ATOM 818 C C . THR A 1 101 ? 0.27 11.375 18.344 1 60.06 101 THR A C 1
ATOM 820 O O . THR A 1 101 ? 0.236 11.312 19.578 1 60.06 101 THR A O 1
ATOM 823 N N . THR A 1 102 ? 1.41 11.164 17.984 1 48.94 102 THR A N 1
ATOM 824 C CA . THR A 1 102 ? 2.43 11.898 18.734 1 48.94 102 THR A CA 1
ATOM 825 C C . THR A 1 102 ? 2.094 13.383 18.797 1 48.94 102 THR A C 1
ATOM 827 O O . THR A 1 102 ? 1.7 13.977 17.781 1 48.94 102 THR A O 1
ATOM 830 N N . PRO A 1 103 ? 1.801 13.961 20.016 1 44.5 103 PRO A N 1
ATOM 831 C CA . PRO A 1 103 ? 1.525 15.391 20.141 1 44.5 103 PRO A CA 1
ATOM 832 C C . PRO A 1 103 ? 2.359 16.234 19.172 1 44.5 103 PRO A C 1
ATOM 834 O O . PRO A 1 103 ? 3.562 16 19.031 1 44.5 103 PRO A O 1
ATOM 837 N N . SER A 1 104 ? 1.919 16.531 18.125 1 44.28 104 SER A N 1
ATOM 838 C CA . SER A 1 104 ? 2.633 17.609 17.453 1 44.28 104 SER A CA 1
ATOM 839 C C . SER A 1 104 ? 3.023 18.703 18.453 1 44.28 104 SER A C 1
ATOM 841 O O . SER A 1 104 ? 2.285 18.984 19.391 1 44.28 104 SER A O 1
ATOM 843 N N . GLU A 1 105 ? 4.305 18.953 18.688 1 39.66 105 GLU A N 1
ATOM 844 C CA . GLU A 1 105 ? 4.859 20.016 19.531 1 39.66 105 GLU A CA 1
ATOM 845 C C . GLU A 1 105 ? 4.102 21.328 19.344 1 39.66 105 GLU A C 1
ATOM 847 O O . GLU A 1 105 ? 4.344 22.297 20.047 1 39.66 105 GLU A O 1
ATOM 852 N N . ASN A 1 106 ? 3.482 21.531 18.234 1 39.59 106 ASN A N 1
ATOM 853 C CA . ASN A 1 106 ? 3.059 22.922 18.141 1 39.59 106 ASN A CA 1
ATOM 854 C C . ASN A 1 106 ? 1.864 23.203 19.047 1 39.59 106 ASN A C 1
ATOM 856 O O . ASN A 1 106 ? 1.297 24.297 19 1 39.59 106 ASN A O 1
ATOM 860 N N . ASP A 1 107 ? 1.183 22.312 19.5 1 39.97 107 ASP A N 1
ATOM 861 C CA . ASP A 1 107 ? 0.051 22.734 20.328 1 39.97 107 ASP A CA 1
ATOM 862 C C . ASP A 1 107 ? 0.513 23.219 21.703 1 39.97 107 ASP A C 1
ATOM 864 O O . ASP A 1 107 ? 0.735 22.406 22.594 1 39.97 107 ASP A O 1
ATOM 868 N N . SER A 1 108 ? 1.574 24.094 21.656 1 37.66 108 SER A N 1
ATOM 869 C CA . SER A 1 108 ? 1.878 24.812 22.891 1 37.66 108 SER A CA 1
ATOM 870 C C . SER A 1 108 ? 0.62 25.422 23.5 1 37.66 108 SER A C 1
ATOM 872 O O . SER A 1 108 ? -0.112 26.156 22.828 1 37.66 108 SER A O 1
ATOM 874 N N . PRO A 1 109 ? 0.033 24.812 24.391 1 39.66 109 PRO A N 1
ATOM 875 C CA . PRO A 1 109 ? -1.046 25.484 25.125 1 39.66 109 PRO A CA 1
ATOM 876 C C . PRO A 1 109 ? -0.683 26.922 25.516 1 39.66 109 PRO A C 1
ATOM 878 O O . PRO A 1 109 ? 0.39 27.156 26.078 1 39.66 109 PRO A O 1
ATOM 881 N N . SER A 1 110 ? -0.887 27.953 24.641 1 35.09 110 SER A N 1
ATOM 882 C CA . SER A 1 110 ? -0.781 29.344 25.078 1 35.09 110 SER A CA 1
ATOM 883 C C . SER A 1 110 ? -1.427 29.531 26.453 1 35.09 110 SER A C 1
ATOM 885 O O . SER A 1 110 ? -2.645 29.406 26.594 1 35.09 110 SER A O 1
ATOM 887 N N . SER A 1 111 ? -0.768 29.141 27.453 1 34.59 111 SER A N 1
ATOM 888 C CA . SER A 1 111 ? -1.072 29.656 28.781 1 34.59 111 SER A CA 1
ATOM 889 C C . SER A 1 111 ? -1.223 31.172 28.766 1 34.59 111 SER A C 1
ATOM 891 O O . SER A 1 111 ? -0.281 31.906 29.094 1 34.59 111 SER A O 1
ATOM 893 N N . LEU A 1 112 ? -1.688 31.828 27.688 1 28.3 112 LEU A N 1
ATOM 894 C CA . LEU A 1 112 ? -1.837 33.25 27.938 1 28.3 112 LEU A CA 1
ATOM 895 C C . LEU A 1 112 ? -2.564 33.5 29.25 1 28.3 112 LEU A C 1
ATOM 897 O O . LEU A 1 112 ? -2.072 34.25 30.094 1 28.3 112 LEU A O 1
ATOM 901 N N . ALA A 1 113 ? -3.879 34.344 29.25 1 27.53 113 ALA A N 1
ATOM 902 C CA . ALA A 1 113 ? -4.48 35.25 30.234 1 27.53 113 ALA A CA 1
ATOM 903 C C . ALA A 1 113 ? -5.074 34.469 31.406 1 27.53 113 ALA A C 1
ATOM 905 O O . ALA A 1 113 ? -5.617 33.375 31.219 1 27.53 113 ALA A O 1
ATOM 906 N N . GLU B 1 1 ? -10.164 -0.571 9.531 1 89.31 1 GLU B N 1
ATOM 907 C CA . GLU B 1 1 ? -8.93 -0.213 10.227 1 89.31 1 GLU B CA 1
ATOM 908 C C . GLU B 1 1 ? -7.738 -0.223 9.273 1 89.31 1 GLU B C 1
ATOM 910 O O . GLU B 1 1 ? -7.664 -1.06 8.367 1 89.31 1 GLU B O 1
ATOM 915 N N . LEU B 1 2 ? -6.859 0.725 9.422 1 92.88 2 LEU B N 1
ATOM 916 C CA . LEU B 1 2 ? -5.699 0.931 8.562 1 92.88 2 LEU B CA 1
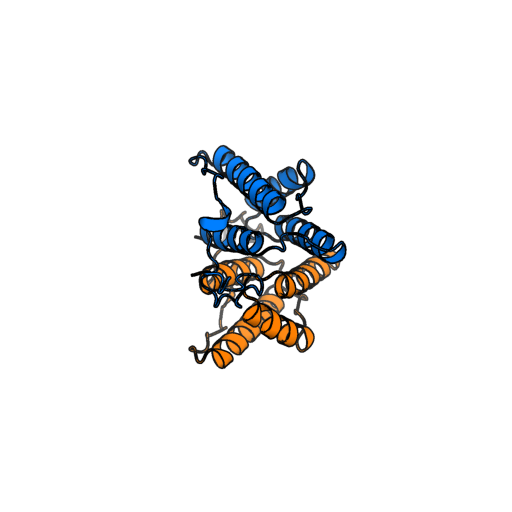ATOM 917 C C . LEU B 1 2 ? -4.879 -0.348 8.445 1 92.88 2 LEU B C 1
ATOM 919 O O . LEU B 1 2 ? -4.574 -0.793 7.336 1 92.88 2 LEU B O 1
ATOM 923 N N . GLY B 1 3 ? -4.562 -0.954 9.578 1 94.06 3 GLY B N 1
ATOM 924 C CA . GLY B 1 3 ? -3.748 -2.16 9.586 1 94.06 3 GLY B CA 1
ATOM 925 C C . GLY B 1 3 ? -4.328 -3.275 8.742 1 94.06 3 GLY B C 1
ATOM 926 O O . GLY B 1 3 ? -3.633 -3.842 7.895 1 94.06 3 GLY B O 1
ATOM 927 N N . ARG B 1 4 ? -5.543 -3.566 8.945 1 93.88 4 ARG B N 1
ATOM 928 C CA . ARG B 1 4 ? -6.207 -4.641 8.219 1 93.88 4 ARG B CA 1
ATOM 929 C C . ARG B 1 4 ? -6.242 -4.34 6.719 1 93.88 4 ARG B C 1
ATOM 931 O O . ARG B 1 4 ? -5.996 -5.227 5.898 1 93.88 4 ARG B O 1
ATOM 938 N N . ALA B 1 5 ? -6.609 -3.162 6.391 1 95.25 5 ALA B N 1
ATOM 939 C CA . ALA B 1 5 ? -6.645 -2.76 4.984 1 95.25 5 ALA B CA 1
ATOM 940 C C . ALA B 1 5 ? -5.273 -2.902 4.34 1 95.25 5 ALA B C 1
ATOM 942 O O . ALA B 1 5 ? -5.156 -3.404 3.219 1 95.25 5 ALA B O 1
ATOM 943 N N . THR B 1 6 ? -4.234 -2.516 5.035 1 97.44 6 THR B N 1
ATOM 944 C CA . THR B 1 6 ? -2.875 -2.531 4.512 1 97.44 6 THR B CA 1
ATOM 945 C C . THR B 1 6 ? -2.391 -3.965 4.301 1 97.44 6 THR B C 1
ATOM 947 O O . THR B 1 6 ? -1.826 -4.289 3.256 1 97.44 6 THR B O 1
ATOM 950 N N . TRP B 1 7 ? -2.674 -4.844 5.238 1 97.69 7 TRP B N 1
ATOM 951 C CA . TRP B 1 7 ? -2.25 -6.234 5.109 1 97.69 7 TRP B CA 1
ATOM 952 C C . TRP B 1 7 ? -2.975 -6.918 3.953 1 97.69 7 TRP B C 1
ATOM 954 O O . TRP B 1 7 ? -2.377 -7.707 3.219 1 97.69 7 TRP B O 1
ATOM 964 N N . LYS B 1 8 ? -4.254 -6.633 3.848 1 96.44 8 LYS B N 1
ATOM 965 C CA . LYS B 1 8 ? -4.996 -7.188 2.719 1 96.44 8 LYS B CA 1
ATOM 966 C C . LYS B 1 8 ? -4.348 -6.805 1.392 1 96.44 8 LYS B C 1
ATOM 968 O O . LYS B 1 8 ? -4.184 -7.645 0.507 1 96.44 8 LYS B O 1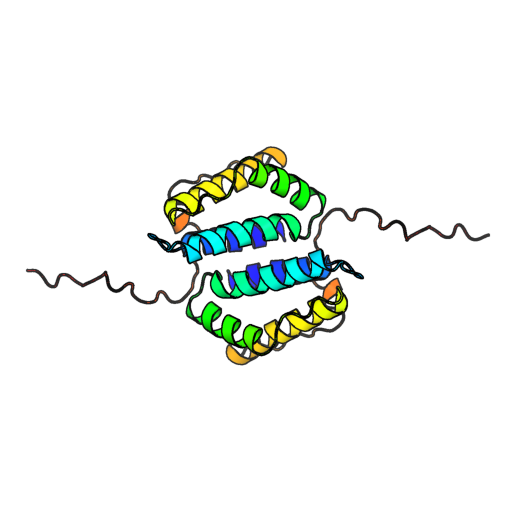
ATOM 973 N N . PHE B 1 9 ? -4.004 -5.586 1.196 1 97.56 9 PHE B N 1
ATOM 974 C CA . PHE B 1 9 ? -3.35 -5.098 -0.013 1 97.56 9 PHE B CA 1
ATOM 975 C C . PHE B 1 9 ? -2.02 -5.809 -0.232 1 97.56 9 PHE B C 1
ATOM 977 O O . PHE B 1 9 ? -1.772 -6.355 -1.31 1 97.56 9 PHE B O 1
ATOM 984 N N . LEU B 1 10 ? -1.195 -5.824 0.82 1 98.56 10 LEU B N 1
ATOM 985 C CA . LEU B 1 10 ? 0.149 -6.375 0.685 1 98.56 10 LEU B CA 1
ATOM 986 C C . LEU B 1 10 ? 0.096 -7.867 0.364 1 98.56 10 LEU B C 1
ATOM 988 O O . LEU B 1 10 ? 0.807 -8.336 -0.525 1 98.56 10 LEU B O 1
ATOM 992 N N . HIS B 1 11 ? -0.742 -8.617 1.076 1 98.44 11 HIS B N 1
ATOM 993 C CA . HIS B 1 11 ? -0.834 -10.047 0.83 1 98.44 11 HIS B CA 1
ATOM 994 C C . HIS B 1 11 ? -1.388 -10.336 -0.563 1 98.44 11 HIS B C 1
ATOM 996 O O . HIS B 1 11 ? -0.953 -11.281 -1.228 1 98.44 11 HIS B O 1
ATOM 1002 N N . THR B 1 12 ? -2.381 -9.609 -0.982 1 97.94 12 THR B N 1
ATOM 1003 C CA . THR B 1 12 ? -2.914 -9.797 -2.328 1 97.94 12 THR B CA 1
ATOM 1004 C C . THR B 1 12 ? -1.848 -9.492 -3.377 1 97.94 12 THR B C 1
ATOM 1006 O O . THR B 1 12 ? -1.732 -10.211 -4.375 1 97.94 12 THR B O 1
ATOM 1009 N N . MET B 1 13 ? -1.136 -8.422 -3.178 1 98.25 13 MET B N 1
ATOM 1010 C CA . MET B 1 13 ? -0.045 -8.086 -4.09 1 98.25 13 MET B CA 1
ATOM 1011 C C . MET B 1 13 ? 0.932 -9.25 -4.219 1 98.25 13 MET B C 1
ATOM 1013 O O . MET B 1 13 ? 1.33 -9.609 -5.328 1 98.25 13 MET B O 1
ATOM 1017 N N . MET B 1 14 ? 1.298 -9.844 -3.064 1 98.56 14 MET B N 1
ATOM 1018 C CA . MET B 1 14 ? 2.223 -10.977 -3.109 1 98.56 14 MET B CA 1
ATOM 1019 C C . MET B 1 14 ? 1.598 -12.164 -3.83 1 98.56 14 MET B C 1
ATOM 1021 O O . MET B 1 14 ? 2.287 -12.898 -4.543 1 98.56 14 MET B O 1
ATOM 1025 N N . ALA B 1 15 ? 0.321 -12.328 -3.646 1 97.38 15 ALA B N 1
ATOM 1026 C CA . ALA B 1 15 ? -0.38 -13.469 -4.238 1 97.38 15 ALA B CA 1
ATOM 1027 C C . ALA B 1 15 ? -0.428 -13.352 -5.758 1 97.38 15 ALA B C 1
ATOM 1029 O O . ALA B 1 15 ? -0.669 -14.344 -6.453 1 97.38 15 ALA B O 1
ATOM 1030 N N . ARG B 1 16 ? -0.18 -12.172 -6.266 1 96.94 16 ARG B N 1
ATOM 1031 C CA . ARG B 1 16 ? -0.241 -11.945 -7.707 1 96.94 16 ARG B CA 1
ATOM 1032 C C . ARG B 1 16 ? 1.148 -11.695 -8.281 1 96.94 16 ARG B C 1
ATOM 1034 O O . ARG B 1 16 ? 1.29 -11.383 -9.469 1 96.94 16 ARG B O 1
ATOM 1041 N N . TYR B 1 17 ? 2.139 -11.742 -7.398 1 97.44 17 TYR B N 1
ATOM 1042 C CA . TYR B 1 17 ? 3.531 -11.633 -7.82 1 97.44 17 TYR B CA 1
ATOM 1043 C C . TYR B 1 17 ? 3.912 -12.773 -8.758 1 97.44 17 TYR B C 1
ATOM 1045 O O . TYR B 1 17 ? 3.412 -13.898 -8.609 1 97.44 17 TYR B O 1
ATOM 1053 N N . PRO B 1 18 ? 4.781 -12.461 -9.758 1 97.44 18 PRO B N 1
ATOM 1054 C CA . PRO B 1 18 ? 5.141 -13.516 -10.703 1 97.44 18 PRO B CA 1
ATOM 1055 C C . PRO B 1 18 ? 5.77 -14.727 -10.023 1 97.44 18 PRO B C 1
ATOM 1057 O O . PRO B 1 18 ? 6.535 -14.578 -9.062 1 97.44 18 PRO B O 1
ATOM 1060 N N . GLU B 1 19 ? 5.5 -15.914 -10.555 1 97.94 19 GLU B N 1
ATOM 1061 C CA . GLU B 1 19 ? 6.137 -17.125 -10.062 1 97.94 19 GLU B CA 1
ATOM 1062 C C . GLU B 1 19 ? 7.645 -17.109 -10.297 1 97.94 19 GLU B C 1
ATOM 1064 O O . GLU B 1 19 ? 8.414 -17.609 -9.477 1 97.94 19 GLU B O 1
ATOM 1069 N N . LYS B 1 20 ? 7.973 -16.625 -11.5 1 98.38 20 LYS B N 1
ATOM 1070 C CA . LYS B 1 20 ? 9.367 -16.469 -11.898 1 98.38 20 LYS B CA 1
ATOM 1071 C C . LYS B 1 20 ? 9.664 -15.016 -12.289 1 98.38 20 LYS B C 1
ATOM 1073 O O . LYS B 1 20 ? 9.773 -14.695 -13.469 1 98.38 20 LYS B O 1
ATOM 1078 N N . PRO B 1 21 ? 9.93 -14.219 -11.266 1 98.56 21 PRO B N 1
ATOM 1079 C CA . PRO B 1 21 ? 10.148 -12.797 -11.539 1 98.56 21 PRO B CA 1
ATOM 1080 C C . PRO B 1 21 ? 11.469 -12.523 -12.25 1 98.56 21 PRO B C 1
ATOM 1082 O O . PRO B 1 21 ? 12.453 -13.227 -12.008 1 98.56 21 PRO B O 1
ATOM 1085 N N . SER B 1 22 ? 11.422 -11.531 -13.078 1 98.56 22 SER B N 1
ATOM 1086 C CA . SER B 1 22 ? 12.656 -11.023 -13.664 1 98.56 22 SER B CA 1
ATOM 1087 C C . SER B 1 22 ? 13.484 -10.266 -12.625 1 98.56 22 SER B C 1
ATOM 1089 O O . SER B 1 22 ? 13.008 -10 -11.516 1 98.56 22 SER B O 1
ATOM 1091 N N . LYS B 1 23 ? 14.711 -9.938 -13.023 1 98.62 23 LYS B N 1
ATOM 1092 C CA . LYS B 1 23 ? 15.57 -9.148 -12.148 1 98.62 23 LYS B CA 1
ATOM 1093 C C . LYS B 1 23 ? 14.922 -7.801 -11.82 1 98.62 23 LYS B C 1
ATOM 1095 O O . LYS B 1 23 ? 15.008 -7.332 -10.688 1 98.62 23 LYS B O 1
ATOM 1100 N N . GLU B 1 24 ? 14.305 -7.223 -12.773 1 98.44 24 GLU B N 1
ATOM 1101 C CA . GLU B 1 24 ? 13.664 -5.926 -12.586 1 98.44 24 GLU B CA 1
ATOM 1102 C C . GLU B 1 24 ? 12.469 -6.031 -11.633 1 98.44 24 GLU B C 1
ATOM 1104 O O . GLU B 1 24 ? 12.266 -5.164 -10.789 1 98.44 24 GLU B O 1
ATOM 1109 N N . GLU B 1 25 ? 11.727 -7.055 -11.82 1 98.38 25 GLU B N 1
ATOM 1110 C CA . GLU B 1 25 ? 10.578 -7.277 -10.938 1 98.38 25 GLU B CA 1
ATOM 1111 C C . GLU B 1 25 ? 11.031 -7.52 -9.5 1 98.38 25 GLU B C 1
ATOM 1113 O O . GLU B 1 25 ? 10.398 -7.035 -8.562 1 98.38 25 GLU B O 1
ATOM 1118 N N . ARG B 1 26 ? 12.07 -8.219 -9.312 1 98.81 26 ARG B N 1
ATOM 1119 C CA . ARG B 1 26 ? 12.633 -8.477 -7.992 1 98.81 26 ARG B CA 1
ATOM 1120 C C . ARG B 1 26 ? 13.07 -7.176 -7.32 1 98.81 26 ARG B C 1
ATOM 1122 O O . ARG B 1 26 ? 12.773 -6.949 -6.145 1 98.81 26 ARG B O 1
ATOM 1129 N N . LYS B 1 27 ? 13.75 -6.398 -8.078 1 98.81 27 LYS B N 1
ATOM 1130 C CA . LYS B 1 27 ? 14.188 -5.105 -7.551 1 98.81 27 LYS B CA 1
ATOM 1131 C C . LYS B 1 27 ? 12.992 -4.223 -7.199 1 98.81 27 LYS B C 1
ATOM 1133 O O . LYS B 1 27 ? 13.016 -3.512 -6.191 1 98.81 27 LYS B O 1
ATOM 1138 N N . SER B 1 28 ? 12 -4.203 -8.086 1 98.69 28 SER B N 1
ATOM 1139 C CA . SER B 1 28 ? 10.812 -3.387 -7.855 1 98.69 28 SER B CA 1
ATOM 1140 C C . SER B 1 28 ? 10.117 -3.77 -6.551 1 98.69 28 SER B C 1
ATOM 1142 O O . SER B 1 28 ? 9.742 -2.9 -5.762 1 98.69 28 SER B O 1
ATOM 1144 N N . LEU B 1 29 ? 9.961 -5.059 -6.301 1 98.88 29 LEU B N 1
ATOM 1145 C CA . LEU B 1 29 ? 9.305 -5.504 -5.074 1 98.88 29 LEU B CA 1
ATOM 1146 C C . LEU B 1 29 ? 10.141 -5.145 -3.85 1 98.88 29 LEU B C 1
ATOM 1148 O O . LEU B 1 29 ? 9.602 -4.676 -2.844 1 98.88 29 LEU B O 1
ATOM 1152 N N . HIS B 1 30 ? 11.414 -5.375 -3.928 1 98.88 30 HIS B N 1
ATOM 1153 C CA . HIS B 1 30 ? 12.305 -5.008 -2.83 1 98.88 30 HIS B CA 1
ATOM 1154 C C . HIS B 1 30 ? 12.188 -3.523 -2.506 1 98.88 30 HIS B C 1
ATOM 1156 O O . HIS B 1 30 ? 11.969 -3.15 -1.352 1 98.88 30 HIS B O 1
ATOM 1162 N N . ASP B 1 31 ? 12.375 -2.723 -3.506 1 98.81 31 ASP B N 1
ATOM 1163 C CA . ASP B 1 31 ? 12.352 -1.278 -3.305 1 98.81 31 ASP B CA 1
ATOM 1164 C C . ASP B 1 31 ? 10.992 -0.823 -2.775 1 98.81 31 ASP B C 1
ATOM 1166 O O . ASP B 1 31 ? 10.922 0.061 -1.919 1 98.81 31 ASP B O 1
ATOM 1170 N N . PHE B 1 32 ? 9.898 -1.394 -3.285 1 98.88 32 PHE B N 1
ATOM 1171 C CA . PHE B 1 32 ? 8.555 -1.059 -2.842 1 98.88 32 PHE B CA 1
ATOM 1172 C C . PHE B 1 32 ? 8.398 -1.298 -1.344 1 98.88 32 PHE B C 1
ATOM 1174 O O . PHE B 1 32 ? 7.922 -0.425 -0.616 1 98.88 32 PHE B O 1
ATOM 1181 N N . MET B 1 33 ? 8.891 -2.41 -0.898 1 98.88 33 MET B N 1
ATOM 1182 C CA . MET B 1 33 ? 8.719 -2.76 0.508 1 98.88 33 MET B CA 1
ATOM 1183 C C . MET B 1 33 ? 9.594 -1.882 1.399 1 98.88 33 MET B C 1
ATOM 1185 O O . MET B 1 33 ? 9.195 -1.538 2.516 1 98.88 33 MET B O 1
ATOM 1189 N N . MET B 1 34 ? 10.766 -1.553 0.917 1 98.69 34 MET B N 1
ATOM 1190 C CA . MET B 1 34 ? 11.617 -0.659 1.694 1 98.69 34 MET B CA 1
ATOM 1191 C C . MET B 1 34 ? 10.984 0.723 1.822 1 98.69 34 MET B C 1
ATOM 1193 O O . MET B 1 34 ? 10.977 1.308 2.906 1 98.69 34 MET B O 1
ATOM 1197 N N . LEU B 1 35 ? 10.484 1.235 0.73 1 98.62 35 LEU B N 1
ATOM 1198 C CA . LEU B 1 35 ? 9.805 2.527 0.76 1 98.62 35 LEU B CA 1
ATOM 1199 C C . LEU B 1 35 ? 8.539 2.455 1.605 1 98.62 35 LEU B C 1
ATOM 1201 O O . LEU B 1 35 ? 8.234 3.389 2.352 1 98.62 35 LEU B O 1
ATOM 1205 N N . PHE B 1 36 ? 7.809 1.347 1.48 1 98.75 36 PHE B N 1
ATOM 1206 C CA . PHE B 1 36 ? 6.609 1.127 2.283 1 98.75 36 PHE B CA 1
ATOM 1207 C C . PHE B 1 36 ? 6.918 1.283 3.768 1 98.75 36 PHE B C 1
ATOM 1209 O O . PHE B 1 36 ? 6.172 1.942 4.496 1 98.75 36 PHE B O 1
ATOM 1216 N N . SER B 1 37 ? 7.988 0.708 4.223 1 98.31 37 SER B N 1
ATOM 1217 C CA . SER B 1 37 ? 8.344 0.715 5.637 1 98.31 37 SER B CA 1
ATOM 1218 C C . SER B 1 37 ? 8.633 2.131 6.129 1 98.31 37 SER B C 1
ATOM 1220 O O . SER B 1 37 ? 8.484 2.422 7.316 1 98.31 37 SER B O 1
ATOM 1222 N N . THR B 1 38 ? 8.984 3.02 5.254 1 97.06 38 THR B N 1
ATOM 1223 C CA . THR B 1 38 ? 9.312 4.395 5.613 1 97.06 38 THR B CA 1
ATOM 1224 C C . THR B 1 38 ? 8.07 5.281 5.551 1 97.06 38 THR B C 1
ATOM 1226 O O . THR B 1 38 ? 7.949 6.246 6.305 1 97.06 38 THR B O 1
ATOM 1229 N N . LEU B 1 39 ? 7.148 4.934 4.691 1 97.69 39 LEU B N 1
ATOM 1230 C CA . LEU B 1 39 ? 6.043 5.832 4.363 1 97.69 39 LEU B CA 1
ATOM 1231 C C . LEU B 1 39 ? 4.762 5.395 5.062 1 97.69 39 LEU B C 1
ATOM 1233 O O . LEU B 1 39 ? 3.754 6.102 5.027 1 97.69 39 LEU B O 1
ATOM 1237 N N . TYR B 1 40 ? 4.773 4.188 5.746 1 97.88 40 TYR B N 1
ATOM 1238 C CA . TYR B 1 40 ? 3.576 3.738 6.449 1 97.88 40 TYR B CA 1
ATOM 1239 C C . TYR B 1 40 ? 3.109 4.785 7.453 1 97.88 40 TYR B C 1
ATOM 1241 O O . TYR B 1 40 ? 3.922 5.379 8.164 1 97.88 40 TYR B O 1
ATOM 1249 N N . PRO B 1 41 ? 1.867 5.043 7.559 1 96.12 41 PRO B N 1
ATOM 1250 C CA . PRO B 1 41 ? 1.337 6.25 8.195 1 96.12 41 PRO B CA 1
ATOM 1251 C C . PRO B 1 41 ? 1.324 6.152 9.719 1 96.12 41 PRO B C 1
ATOM 1253 O O . PRO B 1 41 ? 1.003 7.129 10.406 1 96.12 41 PRO B O 1
ATOM 1256 N N . CYS B 1 42 ? 1.693 5.211 10.32 1 94.19 42 CYS B N 1
ATOM 1257 C CA . CYS B 1 42 ? 1.836 5.09 11.766 1 94.19 42 CYS B CA 1
ATOM 1258 C C . CYS B 1 42 ? 3.305 5.109 12.172 1 94.19 42 CYS B C 1
ATOM 1260 O O . CYS B 1 42 ? 4.043 4.164 11.891 1 94.19 42 CYS B O 1
ATOM 1262 N N . GLY B 1 43 ? 3.678 6.168 12.828 1 92.25 43 GLY B N 1
ATOM 1263 C CA . GLY B 1 43 ? 5.086 6.402 13.109 1 92.25 43 GLY B CA 1
ATOM 1264 C C . GLY B 1 43 ? 5.75 5.238 13.82 1 92.25 43 GLY B C 1
ATOM 1265 O O . GLY B 1 43 ? 6.742 4.691 13.336 1 92.25 43 GLY B O 1
ATOM 1266 N N . GLU B 1 44 ? 5.18 4.832 14.938 1 94.19 44 GLU B N 1
ATOM 1267 C CA . GLU B 1 44 ? 5.789 3.744 15.703 1 94.19 44 GLU B CA 1
ATOM 1268 C C . GLU B 1 44 ? 5.711 2.424 14.945 1 94.19 44 GLU B C 1
ATOM 1270 O O . GLU B 1 44 ? 6.609 1.589 15.047 1 94.19 44 GLU B O 1
ATOM 1275 N N . CYS B 1 45 ? 4.645 2.199 14.172 1 96.06 45 CYS B N 1
ATOM 1276 C CA . CYS B 1 45 ? 4.512 1.012 13.336 1 96.06 45 CYS B CA 1
ATOM 1277 C C . CYS B 1 45 ? 5.566 0.994 12.234 1 96.06 45 CYS B C 1
ATOM 1279 O O . CYS B 1 45 ? 6.207 -0.032 12 1 96.06 45 CYS B O 1
ATOM 1281 N N . ALA B 1 46 ? 5.707 2.129 11.641 1 96.75 46 ALA B N 1
ATOM 1282 C CA . ALA B 1 46 ? 6.688 2.264 10.57 1 96.75 46 ALA B CA 1
ATOM 1283 C C . ALA B 1 46 ? 8.102 2 11.078 1 96.75 46 ALA B C 1
ATOM 1285 O O . ALA B 1 46 ? 8.875 1.277 10.445 1 96.75 46 ALA B O 1
ATOM 1286 N N . ASN B 1 47 ? 8.391 2.596 12.18 1 96.94 47 ASN B N 1
ATOM 1287 C CA . ASN B 1 47 ? 9.711 2.402 12.773 1 96.94 47 ASN B CA 1
ATOM 1288 C C . ASN B 1 47 ? 9.969 0.933 13.086 1 96.94 47 ASN B C 1
ATOM 1290 O O . ASN B 1 47 ? 11.039 0.405 1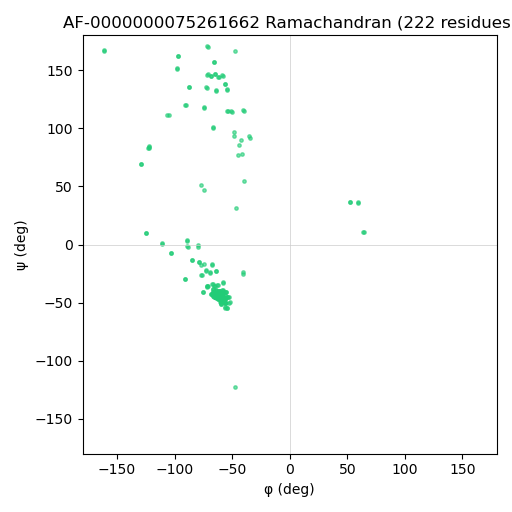2.773 1 96.94 47 ASN B O 1
ATOM 1294 N N . HIS B 1 48 ? 9.055 0.362 13.734 1 97.62 48 HIS B N 1
ATOM 1295 C CA . HIS B 1 48 ? 9.188 -1.052 14.062 1 97.62 48 HIS B CA 1
ATOM 1296 C C . HIS B 1 48 ? 9.352 -1.898 12.805 1 97.62 48 HIS B C 1
ATOM 1298 O O . HIS B 1 48 ? 10.219 -2.768 12.75 1 97.62 48 HIS B O 1
ATOM 1304 N N . PHE B 1 49 ? 8.539 -1.704 11.844 1 98.31 49 PHE B N 1
ATOM 1305 C CA . PHE B 1 49 ? 8.562 -2.51 10.633 1 98.31 49 PHE B CA 1
ATOM 1306 C C . PHE B 1 49 ? 9.859 -2.277 9.859 1 98.31 49 PHE B C 1
ATOM 1308 O O . PHE B 1 49 ? 10.398 -3.205 9.25 1 98.31 49 PHE B O 1
ATOM 1315 N N . ASN B 1 50 ? 10.258 -1.035 9.805 1 98.12 50 ASN B N 1
ATOM 1316 C CA . ASN B 1 50 ? 11.516 -0.724 9.141 1 98.12 50 ASN B CA 1
ATOM 1317 C C . ASN B 1 50 ? 12.68 -1.5 9.75 1 98.12 50 ASN B C 1
ATOM 1319 O O . ASN B 1 50 ? 13.547 -2.002 9.023 1 98.12 50 ASN B O 1
ATOM 1323 N N . LYS B 1 51 ? 12.75 -1.585 11.016 1 98.25 51 LYS B N 1
ATOM 1324 C CA . LYS B 1 51 ? 13.781 -2.379 11.68 1 98.25 51 LYS B CA 1
ATOM 1325 C C . LYS B 1 51 ? 13.68 -3.85 11.289 1 98.25 51 LYS B C 1
ATOM 1327 O O . LYS B 1 51 ? 14.688 -4.5 11.023 1 98.25 51 LYS B O 1
ATOM 1332 N N . LEU B 1 52 ? 12.492 -4.367 11.258 1 98.31 52 LEU B N 1
ATOM 1333 C CA . LEU B 1 52 ? 12.258 -5.762 10.906 1 98.31 52 LEU B CA 1
ATOM 1334 C C . LEU B 1 52 ? 12.766 -6.059 9.5 1 98.31 52 LEU B C 1
ATOM 1336 O O . LEU B 1 52 ? 13.523 -7.008 9.289 1 98.31 52 LEU B O 1
ATOM 1340 N N . ILE B 1 53 ? 12.406 -5.219 8.578 1 98.31 53 ILE B N 1
ATOM 1341 C CA . ILE B 1 53 ? 12.68 -5.539 7.184 1 98.31 53 ILE B CA 1
ATOM 1342 C C . ILE B 1 53 ? 14.156 -5.301 6.879 1 98.31 53 ILE B C 1
ATOM 1344 O O . ILE B 1 53 ? 14.688 -5.836 5.902 1 98.31 53 ILE B O 1
ATOM 1348 N N . THR B 1 54 ? 14.766 -4.402 7.633 1 98.31 54 THR B N 1
ATOM 1349 C CA . THR B 1 54 ? 16.203 -4.227 7.504 1 98.31 54 THR B CA 1
ATOM 1350 C C . THR B 1 54 ? 16.953 -5.477 7.98 1 98.31 54 THR B C 1
ATOM 1352 O O . THR B 1 54 ? 17.969 -5.855 7.402 1 98.31 54 THR B O 1
ATOM 1355 N N . THR B 1 55 ? 16.453 -6.07 9.016 1 98.44 55 THR B N 1
ATOM 1356 C CA . THR B 1 55 ? 17.031 -7.293 9.562 1 98.44 55 THR B CA 1
ATOM 1357 C C . THR B 1 55 ? 16.688 -8.492 8.68 1 98.44 55 THR B C 1
ATOM 1359 O O . THR B 1 55 ? 17.516 -9.383 8.484 1 98.44 55 THR B O 1
ATOM 1362 N N . TYR B 1 56 ? 15.508 -8.547 8.203 1 98.69 56 TYR B N 1
ATOM 1363 C CA . TYR B 1 56 ? 14.984 -9.594 7.34 1 98.69 56 TYR B CA 1
ATOM 1364 C C . TYR B 1 56 ? 14.477 -9.016 6.023 1 98.69 56 TYR B C 1
ATOM 1366 O O . TYR B 1 56 ? 13.266 -8.898 5.824 1 98.69 56 TYR B O 1
ATOM 1374 N N . PRO B 1 57 ? 15.336 -8.828 5.094 1 98.75 57 PRO B N 1
ATOM 1375 C CA . PRO B 1 57 ? 14.938 -8.141 3.863 1 98.75 57 PRO B CA 1
ATOM 1376 C C . PRO B 1 57 ? 13.922 -8.945 3.049 1 98.75 57 PRO B C 1
ATOM 1378 O O . PRO B 1 57 ? 13.852 -10.172 3.17 1 98.75 57 PRO B O 1
ATOM 1381 N N . PRO B 1 58 ? 13.18 -8.242 2.225 1 98.88 58 PRO B N 1
ATOM 1382 C CA . PRO B 1 58 ? 12.18 -8.922 1.399 1 98.88 58 PRO B CA 1
ATOM 1383 C C . PRO B 1 58 ? 12.773 -10.055 0.566 1 98.88 58 PRO B C 1
ATOM 1385 O O . PRO B 1 58 ? 13.867 -9.906 0.007 1 98.88 58 PRO B O 1
ATOM 1388 N N . GLN B 1 59 ? 12.141 -11.133 0.585 1 98.88 59 GLN B N 1
ATOM 1389 C CA . GLN B 1 59 ? 12.477 -12.234 -0.307 1 98.88 59 GLN B CA 1
ATOM 1390 C C . GLN B 1 59 ? 11.703 -12.148 -1.617 1 98.88 59 GLN B C 1
ATOM 1392 O O . GLN B 1 59 ? 10.469 -12.219 -1.621 1 98.88 59 GLN B O 1
ATOM 1397 N N . THR B 1 60 ? 12.398 -12.047 -2.771 1 98.88 60 THR B N 1
ATOM 1398 C CA . THR B 1 60 ? 11.727 -11.648 -4.004 1 98.88 60 THR B CA 1
ATOM 1399 C C . THR B 1 60 ? 11.945 -12.688 -5.102 1 98.88 60 THR B C 1
ATOM 1401 O O . THR B 1 60 ? 11.656 -12.43 -6.27 1 98.88 60 THR B O 1
ATOM 1404 N N . SER B 1 61 ? 12.469 -13.781 -4.734 1 98.81 61 SER B N 1
ATOM 1405 C CA . SER B 1 61 ? 12.93 -14.734 -5.746 1 98.81 61 SER B CA 1
ATOM 1406 C C . SER B 1 61 ? 11.758 -15.422 -6.43 1 98.81 61 SER B C 1
ATOM 1408 O O . SER B 1 61 ? 11.914 -16 -7.508 1 98.81 61 SER B O 1
ATOM 1410 N N . SER B 1 62 ? 10.617 -15.484 -5.836 1 98.56 62 SER B N 1
ATOM 1411 C CA . SER B 1 62 ? 9.414 -16.094 -6.391 1 98.56 62 SER B CA 1
ATOM 1412 C C . SER B 1 62 ? 8.164 -15.617 -5.664 1 98.56 62 SER B C 1
ATOM 1414 O O . SER B 1 62 ? 8.25 -15.031 -4.582 1 98.56 62 SER B O 1
ATOM 1416 N N . ARG B 1 63 ? 7 -15.906 -6.266 1 98.12 63 ARG B N 1
ATOM 1417 C CA . ARG B 1 63 ? 5.723 -15.625 -5.625 1 98.12 63 ARG B CA 1
ATOM 1418 C C . ARG B 1 63 ? 5.625 -16.312 -4.27 1 98.12 63 ARG B C 1
ATOM 1420 O O . ARG B 1 63 ? 5.207 -15.703 -3.283 1 98.12 63 ARG B O 1
ATOM 1427 N N . PHE B 1 64 ? 5.984 -17.562 -4.234 1 98.06 64 PHE B N 1
ATOM 1428 C CA . PHE B 1 64 ? 5.926 -18.344 -3.004 1 98.06 64 PHE B CA 1
ATOM 1429 C C . PHE B 1 64 ? 6.809 -17.734 -1.928 1 98.06 64 PHE B C 1
ATOM 1431 O O . PHE B 1 64 ? 6.363 -17.516 -0.799 1 98.06 64 PHE B O 1
ATOM 1438 N N . SER B 1 65 ? 8.07 -17.406 -2.303 1 98.62 65 SER B N 1
ATOM 1439 C CA . SER B 1 65 ? 9.023 -16.859 -1.351 1 98.62 65 SER B CA 1
ATOM 1440 C C . SER B 1 65 ? 8.547 -15.508 -0.815 1 98.62 65 SER B C 1
ATOM 1442 O O . SER B 1 65 ? 8.641 -15.242 0.385 1 9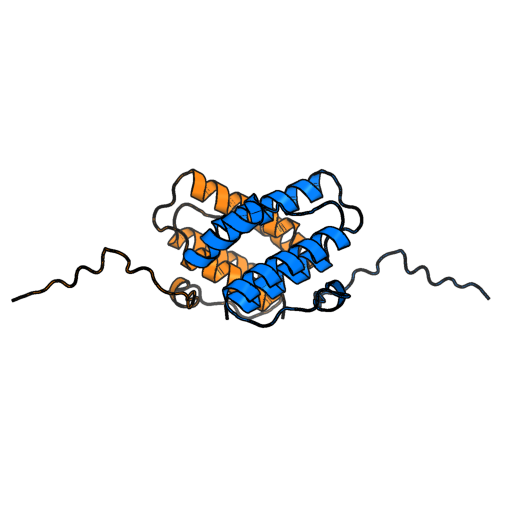8.62 65 SER B O 1
ATOM 1444 N N . ALA B 1 66 ? 8.102 -14.703 -1.713 1 98.81 66 ALA B N 1
ATOM 1445 C CA . ALA B 1 66 ? 7.617 -13.375 -1.327 1 98.81 66 ALA B CA 1
ATOM 1446 C C . ALA B 1 66 ? 6.414 -13.484 -0.392 1 98.81 66 ALA B C 1
ATOM 1448 O O . ALA B 1 66 ? 6.355 -12.805 0.634 1 98.81 66 ALA B O 1
ATOM 1449 N N . SER B 1 67 ? 5.488 -14.352 -0.694 1 98.69 67 SER B N 1
ATOM 1450 C CA . SER B 1 67 ? 4.277 -14.531 0.102 1 98.69 67 SER B CA 1
ATOM 1451 C C . SER B 1 67 ? 4.605 -15.07 1.491 1 98.69 67 SER B C 1
ATOM 1453 O O . SER B 1 67 ? 4.062 -14.594 2.49 1 98.69 67 SER B O 1
ATOM 1455 N N . GLN B 1 68 ? 5.461 -16.031 1.546 1 98.75 68 GLN B N 1
ATOM 1456 C CA . GLN B 1 68 ? 5.852 -16.609 2.828 1 98.75 68 GLN B CA 1
ATOM 1457 C C . GLN B 1 68 ? 6.598 -15.586 3.686 1 98.75 68 GLN B C 1
ATOM 1459 O O . GLN B 1 68 ? 6.387 -15.516 4.898 1 98.75 68 GLN B O 1
ATOM 1464 N N . TRP B 1 69 ? 7.508 -14.867 3.066 1 98.88 69 TRP B N 1
ATOM 1465 C CA . TRP B 1 69 ? 8.234 -13.82 3.773 1 98.88 69 TRP B CA 1
ATOM 1466 C C . TRP B 1 69 ? 7.27 -12.812 4.395 1 98.88 69 TRP B C 1
ATOM 1468 O O . TRP B 1 69 ? 7.379 -12.492 5.578 1 98.88 69 TRP B O 1
ATOM 1478 N N . LEU B 1 70 ? 6.316 -12.312 3.57 1 98.88 70 LEU B N 1
ATOM 1479 C CA . LEU B 1 70 ? 5.391 -11.312 4.086 1 98.88 70 LEU B CA 1
ATOM 1480 C C . LEU B 1 70 ? 4.57 -11.883 5.242 1 98.88 70 LEU B C 1
ATOM 1482 O O . LEU B 1 70 ? 4.293 -11.172 6.215 1 98.88 70 LEU B O 1
ATOM 1486 N N . CYS B 1 71 ? 4.125 -13.102 5.121 1 98.81 71 CYS B N 1
AT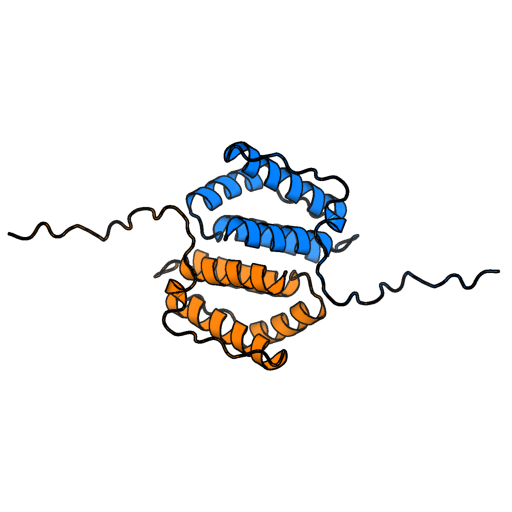OM 1487 C CA . CYS B 1 71 ? 3.375 -13.742 6.199 1 98.81 71 CYS B CA 1
ATOM 1488 C C . CYS B 1 71 ? 4.207 -13.812 7.477 1 98.81 71 CYS B C 1
ATOM 1490 O O . CYS B 1 71 ? 3.699 -13.555 8.57 1 98.81 71 CYS B O 1
ATOM 1492 N N . ALA B 1 72 ? 5.473 -14.156 7.383 1 98.69 72 ALA B N 1
ATOM 1493 C CA . ALA B 1 72 ? 6.359 -14.195 8.539 1 98.69 72 ALA B CA 1
ATOM 1494 C C . ALA B 1 72 ? 6.492 -12.812 9.18 1 98.69 72 ALA B C 1
ATOM 1496 O O . ALA B 1 72 ? 6.441 -12.68 10.398 1 98.69 72 ALA B O 1
ATOM 1497 N N . MET B 1 73 ? 6.715 -11.797 8.344 1 98.69 73 MET B N 1
ATOM 1498 C CA . MET B 1 73 ? 6.801 -10.43 8.852 1 98.69 73 MET B CA 1
ATOM 1499 C C . MET B 1 73 ? 5.508 -10.023 9.547 1 98.69 73 MET B C 1
ATOM 1501 O O . MET B 1 73 ? 5.543 -9.383 10.602 1 98.69 73 MET B O 1
ATOM 1505 N N . HIS B 1 74 ? 4.316 -10.367 8.891 1 98.56 74 HIS B N 1
ATOM 1506 C CA . HIS B 1 74 ? 3.016 -10.094 9.492 1 98.56 74 HIS B CA 1
ATOM 1507 C C . HIS B 1 74 ? 2.91 -10.727 10.883 1 98.56 74 HIS B C 1
ATOM 1509 O O . HIS B 1 74 ? 2.408 -10.102 11.812 1 98.56 74 HIS B O 1
ATOM 1515 N N . ASN B 1 75 ? 3.398 -11.914 11.039 1 98.69 75 ASN B N 1
ATOM 1516 C CA . ASN B 1 75 ? 3.33 -12.625 12.312 1 98.69 75 ASN B CA 1
ATOM 1517 C C . ASN B 1 75 ? 4.27 -12.016 13.352 1 98.69 75 ASN B C 1
ATOM 1519 O O . ASN B 1 75 ? 3.967 -12.016 14.547 1 98.69 75 ASN B O 1
ATOM 1523 N N . LYS B 1 76 ? 5.426 -11.539 12.922 1 98.62 76 LYS B N 1
ATOM 1524 C CA . LYS B 1 76 ? 6.293 -10.828 13.852 1 98.62 76 LYS B CA 1
ATOM 1525 C C . LYS B 1 76 ? 5.605 -9.578 14.398 1 98.62 76 LYS B C 1
ATOM 1527 O O . LYS B 1 76 ? 5.738 -9.25 15.578 1 98.62 76 LYS B O 1
ATOM 1532 N N . VAL B 1 77 ? 4.887 -8.859 13.539 1 98.12 77 VAL B N 1
ATOM 1533 C CA . VAL B 1 77 ? 4.113 -7.699 13.977 1 98.12 77 VAL B CA 1
ATOM 1534 C C . VAL B 1 77 ? 3.006 -8.141 14.922 1 98.12 77 VAL B C 1
ATOM 1536 O O . VAL B 1 77 ? 2.773 -7.508 15.953 1 98.12 77 VAL B O 1
ATOM 1539 N N . ASN B 1 78 ? 2.297 -9.266 14.586 1 98.06 78 ASN B N 1
ATOM 1540 C CA . ASN B 1 78 ? 1.265 -9.812 15.453 1 98.06 78 ASN B CA 1
ATOM 1541 C C . ASN B 1 78 ? 1.819 -10.141 16.844 1 98.06 78 ASN B C 1
ATOM 1543 O O . ASN B 1 78 ? 1.179 -9.859 17.859 1 98.06 78 ASN B O 1
ATOM 1547 N N . GLU B 1 79 ? 2.896 -10.773 16.859 1 98.12 79 GLU B N 1
ATOM 1548 C CA . GLU B 1 79 ? 3.529 -11.125 18.141 1 98.12 79 GLU B CA 1
ATOM 1549 C C . GLU B 1 79 ? 3.764 -9.883 18.984 1 98.12 79 GLU B C 1
ATOM 1551 O O . GLU B 1 79 ? 3.43 -9.867 20.172 1 98.12 79 GLU B O 1
ATOM 1556 N N . ARG B 1 80 ? 4.332 -8.914 18.391 1 96.62 80 ARG B N 1
ATOM 1557 C CA . ARG B 1 80 ? 4.582 -7.66 19.094 1 96.62 80 ARG B CA 1
ATOM 1558 C C . ARG B 1 80 ? 3.289 -7.074 19.656 1 96.62 80 ARG B C 1
ATOM 1560 O O . ARG B 1 80 ? 3.271 -6.535 20.766 1 96.62 80 ARG B O 1
ATOM 1567 N N . LEU B 1 81 ? 2.186 -7.129 18.922 1 96.19 81 LEU B N 1
ATOM 1568 C CA . LEU B 1 81 ? 0.905 -6.531 19.281 1 96.19 81 LEU B CA 1
ATOM 1569 C C . LEU B 1 81 ? 0.061 -7.504 20.094 1 96.19 81 LEU B C 1
ATOM 1571 O O . LEU B 1 81 ? -1.094 -7.211 20.422 1 96.19 81 LEU B O 1
ATOM 1575 N N . LYS B 1 82 ? 0.651 -8.695 20.406 1 97.5 82 LYS B N 1
ATOM 1576 C CA . LYS B 1 82 ? -0.029 -9.734 21.188 1 97.5 82 LYS B CA 1
ATOM 1577 C C . LYS B 1 82 ? -1.317 -10.18 20.484 1 97.5 82 LYS B C 1
ATOM 1579 O O . LYS B 1 82 ? -2.355 -10.328 21.141 1 97.5 82 LYS B O 1
ATOM 1584 N N . LYS B 1 83 ? -1.273 -10.211 19.219 1 97.5 83 LYS B N 1
ATOM 1585 C CA . LYS B 1 83 ? -2.352 -10.742 18.391 1 97.5 83 LYS B CA 1
ATOM 1586 C C . LYS B 1 83 ? -2.074 -12.188 18 1 97.5 83 LYS B C 1
ATOM 1588 O O . LYS B 1 83 ? -0.938 -12.656 18.078 1 97.5 83 LYS B O 1
ATOM 1593 N N . PRO B 1 84 ? -3.082 -12.891 17.578 1 97.56 84 PRO B N 1
ATOM 1594 C CA . PRO B 1 84 ? -2.875 -14.289 17.188 1 97.56 84 PRO B CA 1
ATOM 1595 C C . PRO B 1 84 ? -1.971 -14.43 15.961 1 97.56 84 PRO B C 1
ATOM 1597 O O . PRO B 1 84 ? -2.002 -13.586 15.062 1 97.56 84 PRO B O 1
ATOM 1600 N N . ILE B 1 85 ? -1.256 -15.484 15.984 1 97.62 85 ILE B N 1
ATOM 1601 C CA . ILE B 1 85 ? -0.401 -15.812 14.852 1 97.62 85 ILE B CA 1
ATOM 1602 C C . ILE B 1 85 ? -1.261 -16.281 13.68 1 97.62 85 ILE B C 1
ATOM 1604 O O . ILE B 1 85 ? -2.219 -17.031 13.859 1 97.62 85 ILE B O 1
ATOM 1608 N N . PHE B 1 86 ? -0.921 -15.773 12.578 1 95.5 86 PHE B N 1
ATOM 1609 C CA . PHE B 1 86 ? -1.617 -16.125 11.344 1 95.5 86 PHE B CA 1
ATOM 1610 C C . PHE B 1 86 ? -1.01 -17.359 10.711 1 95.5 86 PHE B C 1
ATOM 1612 O O . PHE B 1 86 ? 0.213 -17.531 10.695 1 95.5 86 PHE B O 1
ATOM 1619 N N . ASP B 1 87 ? -1.83 -18.312 10.25 1 96.56 87 ASP B N 1
ATOM 1620 C CA . ASP B 1 87 ? -1.365 -19.516 9.562 1 96.56 87 ASP B CA 1
ATOM 1621 C C . ASP B 1 87 ? -0.913 -19.188 8.141 1 96.56 87 ASP B C 1
ATOM 1623 O O . ASP B 1 87 ? -1.735 -18.859 7.281 1 96.56 87 ASP B O 1
ATOM 1627 N N . CYS B 1 88 ? 0.288 -19.391 7.789 1 97.56 88 CYS B N 1
ATOM 1628 C CA . CYS B 1 88 ? 0.865 -19 6.508 1 97.56 88 CYS B CA 1
ATOM 1629 C C . CYS B 1 88 ? 0.685 -20.109 5.473 1 97.56 88 CYS B C 1
ATOM 1631 O O . CYS B 1 88 ? 1.048 -19.938 4.305 1 97.56 88 CYS B O 1
ATOM 1633 N N . ASN B 1 89 ? 0.104 -21.203 5.867 1 96 89 ASN B N 1
ATOM 1634 C CA . ASN B 1 89 ? -0.138 -22.266 4.902 1 96 89 ASN B CA 1
ATOM 1635 C C . ASN B 1 89 ? -1.114 -21.828 3.814 1 96 89 ASN B C 1
ATOM 1637 O O . ASN B 1 89 ? -2.174 -21.281 4.113 1 96 89 ASN B O 1
ATOM 1641 N N . ASP B 1 90 ? -0.811 -22.078 2.5 1 94 90 ASP B N 1
ATOM 1642 C CA . ASP B 1 90 ? -1.626 -21.719 1.344 1 94 90 ASP B CA 1
ATOM 1643 C C . ASP B 1 90 ? -2.004 -20.234 1.381 1 94 90 ASP B C 1
ATOM 1645 O O . ASP B 1 90 ? -3.152 -19.875 1.111 1 94 90 ASP B O 1
ATOM 1649 N N . ILE B 1 91 ? -1.145 -19.438 1.817 1 95.38 91 ILE B N 1
ATOM 1650 C CA . ILE B 1 91 ? -1.371 -18.016 2.057 1 95.38 9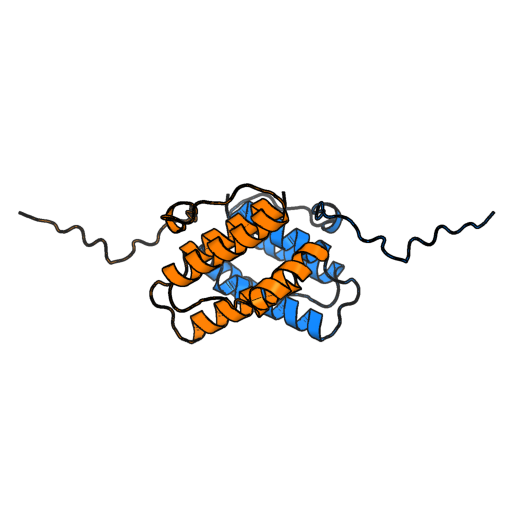1 ILE B CA 1
ATOM 1651 C C . ILE B 1 91 ? -1.814 -17.344 0.762 1 95.38 91 ILE B C 1
ATOM 1653 O O . ILE B 1 91 ? -2.666 -16.453 0.78 1 95.38 91 ILE B O 1
ATOM 1657 N N . GLU B 1 92 ? -1.349 -17.781 -0.337 1 92.69 92 GLU B N 1
ATOM 1658 C CA . GLU B 1 92 ? -1.709 -17.172 -1.613 1 92.69 92 GLU B CA 1
ATOM 1659 C C . GLU B 1 92 ? -3.205 -17.297 -1.883 1 92.69 92 GLU B C 1
ATOM 1661 O O . GLU B 1 92 ? -3.816 -16.391 -2.457 1 92.69 92 GLU B O 1
ATOM 1666 N N . SER B 1 93 ? -3.766 -18.422 -1.439 1 93.06 93 SER B N 1
ATOM 1667 C CA . SER B 1 93 ? -5.176 -18.703 -1.689 1 93.06 93 SER B CA 1
ATOM 1668 C C . SER B 1 93 ? -6.07 -17.922 -0.731 1 93.06 93 SER B C 1
ATOM 1670 O O . SER B 1 93 ? -7.27 -17.766 -0.977 1 93.06 93 SER B O 1
ATOM 1672 N N . LYS B 1 94 ? -5.531 -17.406 0.29 1 93.94 94 LYS B N 1
ATOM 1673 C CA . LYS B 1 94 ? -6.289 -16.719 1.325 1 93.94 94 LYS B CA 1
ATOM 1674 C C . LYS B 1 94 ? -6.523 -15.25 0.949 1 93.94 94 LYS B C 1
ATOM 1676 O O . LYS B 1 94 ? -7.352 -14.57 1.559 1 93.94 94 LYS B O 1
ATOM 1681 N N . TYR B 1 95 ? -5.793 -14.82 -0.055 1 93.25 95 TYR B N 1
ATOM 1682 C CA . TYR B 1 95 ? -5.918 -13.43 -0.482 1 93.25 95 TYR B CA 1
ATOM 1683 C C . TYR B 1 95 ? -6.145 -13.336 -1.986 1 93.25 95 TYR B C 1
ATOM 1685 O O . TYR B 1 95 ? -5.312 -12.789 -2.713 1 93.25 95 TYR B O 1
ATOM 1693 N N . PRO B 1 96 ? -7.293 -13.773 -2.348 1 88.38 96 PRO B N 1
ATOM 1694 C CA . PRO B 1 96 ? -7.602 -13.625 -3.771 1 88.38 96 PRO B CA 1
ATOM 1695 C C . PRO B 1 96 ? -7.785 -12.164 -4.184 1 88.38 96 PRO B C 1
ATOM 1697 O O . PRO B 1 96 ? -8.297 -11.359 -3.404 1 88.38 96 PRO B O 1
ATOM 1700 N N . CYS B 1 97 ? -7.406 -11.781 -5.32 1 83.38 97 CYS B N 1
ATOM 1701 C CA . CYS B 1 97 ? -7.508 -10.422 -5.828 1 83.38 97 CYS B CA 1
ATOM 1702 C C . CYS B 1 97 ? -8.961 -10.031 -6.078 1 83.38 97 CYS B C 1
ATOM 1704 O O . CYS B 1 97 ? -9.344 -8.883 -5.887 1 83.38 97 CYS B O 1
ATOM 1706 N N . GLY B 1 98 ? -9.773 -11.055 -6.297 1 82.81 98 GLY B N 1
ATOM 1707 C CA . GLY B 1 98 ? -11.125 -10.742 -6.727 1 82.81 98 GLY B CA 1
ATOM 1708 C C . GLY B 1 98 ? -11.18 -10.062 -8.078 1 82.81 98 GLY B C 1
ATOM 1709 O O . GLY B 1 98 ? -12.195 -9.453 -8.438 1 82.81 98 GLY B O 1
ATOM 1710 N N . CYS B 1 99 ? -10.086 -10.062 -8.734 1 79.62 99 CYS B N 1
ATOM 1711 C CA . CYS B 1 99 ? -9.969 -9.422 -10.039 1 79.62 99 CYS B CA 1
ATOM 1712 C C . CYS B 1 99 ? -10.117 -10.438 -11.164 1 79.62 99 CYS B C 1
ATOM 1714 O O . CYS B 1 99 ? -10.047 -11.641 -10.922 1 79.62 99 CYS B O 1
ATOM 1716 N N . ALA B 1 100 ? -10.625 -9.977 -12.328 1 66.56 100 ALA B N 1
ATOM 1717 C CA . ALA B 1 100 ? -10.766 -10.867 -13.469 1 66.56 100 ALA B CA 1
ATOM 1718 C C . ALA B 1 100 ? -9.445 -11.555 -13.797 1 66.56 100 ALA B C 1
ATOM 1720 O O . ALA B 1 100 ? -8.375 -10.938 -13.719 1 66.56 100 ALA B O 1
ATOM 1721 N N . THR B 1 101 ? -9.477 -12.891 -13.609 1 60.41 101 THR B N 1
ATOM 1722 C CA . THR B 1 101 ? -8.281 -13.68 -13.883 1 60.41 101 THR B CA 1
ATOM 1723 C C . THR B 1 101 ? -7.961 -13.672 -15.367 1 60.41 101 THR B C 1
ATOM 1725 O O . THR B 1 101 ? -8.852 -13.844 -16.203 1 60.41 101 THR B O 1
ATOM 1728 N N . THR B 1 102 ? -7.105 -12.977 -15.867 1 49.41 102 THR B N 1
ATOM 1729 C CA . THR B 1 102 ? -6.703 -13.359 -17.203 1 49.41 102 THR B CA 1
ATOM 1730 C C . THR B 1 102 ? -6.375 -14.852 -17.266 1 49.41 102 THR B C 1
ATOM 1732 O O . THR B 1 102 ? -5.699 -15.383 -16.391 1 49.41 102 THR B O 1
ATOM 1735 N N . PRO B 1 103 ? -7.184 -15.703 -18.031 1 44.75 103 PRO B N 1
ATOM 1736 C CA . PRO B 1 103 ? -6.879 -17.125 -18.172 1 44.75 103 PRO B CA 1
ATOM 1737 C C . PRO B 1 103 ? -5.379 -17.406 -18.203 1 44.75 103 PRO B C 1
ATOM 1739 O O . PRO B 1 103 ? -4.625 -16.703 -18.875 1 44.75 103 PRO B O 1
ATOM 1742 N N . SER B 1 104 ? -4.84 -17.641 -17.203 1 44.66 104 SER B N 1
ATOM 1743 C CA . SER B 1 104 ? -3.525 -18.25 -17.391 1 44.66 104 SER B CA 1
ATOM 1744 C C . SER B 1 104 ? -3.551 -19.266 -18.531 1 44.66 104 SER B C 1
ATOM 1746 O O . SER B 1 104 ? -4.551 -19.969 -18.719 1 44.66 104 SER B O 1
ATOM 1748 N N . GLU B 1 105 ? -2.867 -19.094 -19.625 1 39.66 105 GLU B N 1
ATOM 1749 C CA . GLU B 1 105 ? -2.709 -19.984 -20.75 1 39.66 105 GLU B CA 1
ATOM 1750 C C . GLU B 1 105 ? -2.549 -21.438 -20.297 1 39.66 105 GLU B C 1
ATOM 1752 O O . GLU B 1 105 ? -2.529 -22.359 -21.109 1 39.66 105 GLU B O 1
ATOM 1757 N N . ASN B 1 106 ? -2.129 -21.672 -19.125 1 40.06 106 ASN B N 1
ATOM 1758 C CA . ASN B 1 106 ? -1.79 -23.078 -18.984 1 40.06 106 ASN B CA 1
ATOM 1759 C C . ASN B 1 106 ? -3.039 -23.938 -18.812 1 40.06 106 ASN B C 1
ATOM 1761 O O . ASN B 1 106 ? -2.939 -25.141 -18.531 1 40.06 106 ASN B O 1
ATOM 1765 N N . ASP B 1 107 ? -4.133 -23.484 -18.484 1 40.19 107 ASP B N 1
ATOM 1766 C CA . ASP B 1 107 ? -5.219 -24.453 -18.297 1 40.19 107 ASP B CA 1
ATOM 1767 C C . ASP B 1 107 ? -5.766 -24.922 -19.625 1 40.19 107 ASP B C 1
ATOM 1769 O O . ASP B 1 107 ? -6.586 -24.25 -20.25 1 40.19 107 ASP B O 1
ATOM 1773 N N . SER B 1 108 ? -4.84 -25.359 -20.516 1 37.91 108 SER B N 1
ATOM 1774 C CA . SER B 1 108 ? -5.273 -26.109 -21.703 1 37.91 108 SER B CA 1
ATOM 1775 C C . SER B 1 108 ? -6.242 -27.219 -21.328 1 37.91 108 SER B C 1
ATOM 1777 O O . SER B 1 108 ? -5.93 -28.078 -20.484 1 37.91 108 SER B O 1
ATOM 1779 N N . PRO B 1 109 ? -7.504 -27.016 -21.359 1 40.22 109 PRO B N 1
ATOM 1780 C CA . PRO B 1 109 ? -8.445 -28.141 -21.188 1 40.22 109 PRO B CA 1
ATOM 1781 C C . PRO B 1 109 ? -8.023 -29.375 -21.953 1 40.22 109 PRO B C 1
ATOM 1783 O O . PRO B 1 109 ? -7.715 -29.297 -23.156 1 40.22 109 PRO B O 1
ATOM 1786 N N . SER B 1 110 ? -7.223 -30.297 -21.391 1 35.84 110 SER B N 1
ATOM 1787 C CA . SER B 1 110 ? -6.988 -31.609 -22 1 35.84 110 SER B CA 1
ATOM 1788 C C . SER B 1 110 ? -8.289 -32.219 -22.484 1 35.84 110 SER B C 1
ATOM 1790 O O . SER B 1 110 ? -9.172 -32.531 -21.688 1 35.84 110 SER B O 1
ATOM 1792 N N . SER B 1 111 ? -8.859 -31.812 -23.609 1 35.09 111 SER B N 1
ATOM 1793 C CA . SER B 1 111 ? -9.828 -32.594 -24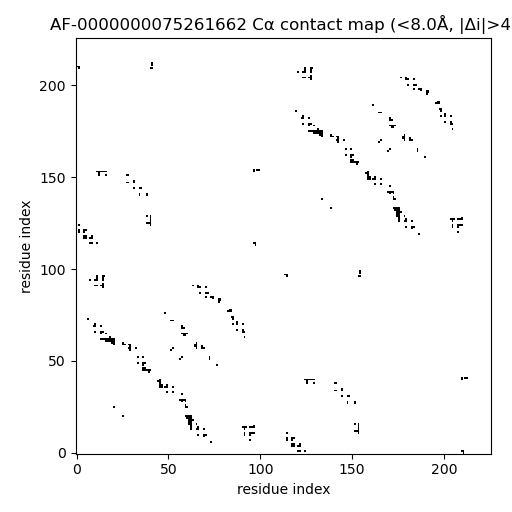.375 1 35.09 111 SER B CA 1
ATOM 1794 C C . SER B 1 111 ? -9.438 -34.062 -24.406 1 35.09 111 SER B C 1
ATOM 1796 O O . SER B 1 111 ? -8.492 -34.438 -25.109 1 35.09 111 SER B O 1
ATOM 1798 N N . LEU B 1 112 ? -9.227 -34.75 -23.328 1 28.72 112 LEU B N 1
ATOM 1799 C CA . LEU B 1 112 ? -9.117 -36.219 -23.453 1 28.72 112 LEU B CA 1
ATOM 1800 C C . LEU B 1 112 ? -10.258 -36.75 -24.297 1 28.72 112 LEU B C 1
ATOM 1802 O O . LEU B 1 112 ? -11.359 -36.219 -24.297 1 28.72 112 LEU B O 1
ATOM 1806 N N . ALA B 1 113 ? -10.164 -38.25 -24.844 1 30 113 ALA B N 1
ATOM 1807 C CA . ALA B 1 113 ? -10.906 -39.312 -25.516 1 30 113 ALA B CA 1
ATOM 1808 C C . ALA B 1 113 ? -12.164 -39.688 -24.719 1 30 113 ALA B C 1
ATOM 1810 O O . ALA B 1 113 ? -12.141 -39.688 -23.5 1 30 113 ALA B O 1
#

Nearest PDB structures (foldseek):
  1jra-assembly2_D  TM=9.699E-01  e=8.546E-12  Saccharomyces cerevisiae
  1oqc-assembly1_A  TM=9.468E-01  e=2.067E-09  Rattus norvegicus
  4e0h-assembly1_A-2  TM=9.517E-01  e=2.446E-09  Saccharomyces cerevisiae S288C
  4e0i-assembly2_C-2  TM=9.492E-01  e=2.893E-09  Saccharomyces cerevisiae S288C
  3tk0-assembly1_A-2  TM=9.458E-01  e=9.919E-09  Homo sapiens

Secondary structure (DSSP, 8-state):
-HHHHHHHHHHHHHHTS-SS--HHHHHHHHHHHHHHHHH-S-HHHHHHHHHHHHHSPPP-SSHHHHHHHHHHHHHHHHHHTTPPPPP-TTHHHHS---S-----TT-------/-HHHHHHHHHHHHHHTS-SS--HHHHHHHHHHHHHHHHH-S-HHHHHHHHHHHHHSPPP-SSHHHHHHHHHHHHHHHHHHTTPPPPP-TTHHHHS---S-----TT-------

Solvent-accessible surface area (backbone atoms only — not comparable to full-atom values): 12626 Å² total; per-residue (Å²): 106,54,68,62,25,42,50,52,37,53,49,19,25,28,46,56,38,52,68,75,46,49,74,64,52,26,51,45,54,42,52,40,52,57,43,44,26,71,54,42,56,36,66,72,58,16,54,53,47,37,55,49,39,69,76,53,58,78,41,49,76,20,19,67,48,28,38,51,44,50,44,52,53,51,32,53,54,21,53,76,68,71,43,76,75,71,78,60,74,69,47,51,72,75,30,68,61,85,51,87,72,73,76,63,78,76,72,60,76,78,80,71,136,108,54,69,61,24,40,50,52,37,52,50,19,25,27,47,57,39,53,67,76,46,50,75,66,53,26,49,46,55,43,52,39,53,57,42,45,27,71,53,42,58,36,66,70,58,16,52,52,46,37,54,48,39,69,75,53,58,78,41,49,76,20,20,68,47,28,38,51,45,50,43,52,54,53,31,53,53,20,54,76,70,72,43,77,74,70,79,60,74,69,46,50,74,74,28,68,63,85,51,86,71,70,77,61,79,77,73,62,77,77,82,74,136

Sequence (226 aa):
ELGRATWKFLHTMMARYPEKPSKEERKSLHDFMMLFSTLYPCGECANHFNKLITTYPPQTSSRFSASQWLCAMHNKVNERLKKPIFDCNDIESKYPCGCATTPSENDSPSSLAELGRATWKFLHTMMARYPEKPSKEERKSLHDFMMLFSTLYPCGECANHFNKLITTYPPQTSSRFSASQWLCAMHNKVNERLKKPIFDCNDIESKYPCGCATTPSENDSPSSLA

InterPro domains:
  IPR017905 ERV/ALR sulfhydryl oxidase domain [PF04777] (4-96)
  IPR017905 ERV/ALR sulfhydryl oxidase domain [PS51324] (1-95)
  IPR036774 ERV/ALR sulfhydryl oxidase domain superfamily [G3DSA:1.20.120.310] (1-107)
  IPR036774 ERV/ALR sulfhydryl oxidase domain superfamily [SSF69000] (1-101)
  IPR039799 Sulfhydryl oxidase ALR/ERV [PTHR12645] (1-102)

Organism: NCBI:txid747725